Protein AF-0000000070161422 (afdb_homodimer)

Solvent-accessible surface area (backbone atoms only — not comparable to full-atom values): 16819 Å² total; per-residue (Å²): 136,84,82,78,76,76,78,77,77,76,76,70,73,65,69,76,63,73,68,80,59,65,61,94,65,53,71,68,44,71,45,67,52,74,49,61,50,44,70,66,53,46,49,50,49,18,68,73,40,55,32,65,23,38,42,47,74,28,54,74,57,9,48,76,41,96,69,49,42,31,32,52,57,66,53,60,58,49,27,36,51,49,10,37,29,14,55,63,51,81,7,63,58,38,42,78,38,33,38,40,39,38,37,83,35,84,46,48,58,63,47,45,31,36,30,39,40,34,31,69,40,73,56,89,55,34,36,36,28,40,36,37,30,24,30,63,90,78,61,47,55,29,31,37,39,42,34,35,31,37,49,45,73,48,76,77,123,137,84,81,79,76,77,76,76,75,76,75,70,72,65,69,76,63,72,73,77,50,66,60,95,65,52,70,69,42,70,46,64,50,73,49,61,49,43,70,66,53,47,49,50,50,18,68,72,42,55,32,66,24,39,43,47,74,28,54,74,57,10,48,76,42,97,68,49,42,32,30,54,57,66,54,60,57,49,28,36,50,49,11,36,30,16,57,63,51,81,6,63,55,37,40,78,39,33,38,40,39,38,38,84,36,84,45,47,58,62,47,46,32,37,28,37,39,33,32,70,40,74,57,90,54,34,36,36,29,42,36,38,28,24,30,64,89,79,60,46,54,30,31,37,39,42,35,34,30,38,50,46,69,42,76,77,125

pLDDT: mean 87.31, std 23.09, range [28.73, 98.94]

InterPro domains:
  IPR002539 MaoC-like dehydratase domain [PF01575] (31-126)
  IPR029069 HotDog domain superfamily [SSF54637] (25-152)
  IPR050965 UPF0336/Enoyl-CoA hydratase-related [PTHR43437] (17-153)

Structure (mmCIF, N/CA/C/O backbone):
data_AF-0000000070161422-model_v1
#
loop_
_entity.id
_entity.type
_entity.pdbx_description
1 polymer 'Hydroxyacyl-thioester dehydratase type 2'
#
loop_
_atom_site.group_PDB
_atom_site.id
_atom_site.type_symbol
_atom_site.label_atom_id
_atom_site.label_alt_id
_atom_site.label_comp_id
_atom_site.label_asym_id
_atom_site.label_entity_id
_atom_site.label_seq_id
_atom_site.pdbx_PDB_ins_code
_atom_site.Cartn_x
_atom_site.Cartn_y
_atom_site.Cartn_z
_atom_site.occupancy
_atom_site.B_iso_or_equiv
_atom_site.auth_seq_id
_atom_site.auth_comp_id
_atom_site.auth_asym_id
_atom_site.auth_atom_id
_atom_site.pdbx_PDB_model_num
ATOM 1 N N . PHE A 1 1 ? -11.273 -81 -4.812 1 29.38 1 PHE A N 1
ATOM 2 C CA . PHE A 1 1 ? -11.984 -79.75 -4.82 1 29.38 1 PHE A CA 1
ATOM 3 C C . PHE A 1 1 ? -11.086 -78.625 -4.297 1 29.38 1 PHE A C 1
ATOM 5 O O . PHE A 1 1 ? -10.805 -78.562 -3.098 1 29.38 1 PHE A O 1
ATOM 12 N N . VAL A 1 2 ? -9.969 -78.25 -5.078 1 31.62 2 VAL A N 1
ATOM 13 C CA . VAL A 1 2 ? -8.797 -77.375 -4.867 1 31.62 2 VAL A CA 1
ATOM 14 C C . VAL A 1 2 ? -9.234 -75.938 -4.707 1 31.62 2 VAL A C 1
ATOM 16 O O . VAL A 1 2 ? -9.961 -75.375 -5.547 1 31.62 2 VAL A O 1
ATOM 19 N N . ALA A 1 3 ? -9.43 -75.438 -3.414 1 31.8 3 ALA A N 1
ATOM 20 C CA . ALA A 1 3 ? -9.797 -74.125 -2.895 1 31.8 3 ALA A CA 1
ATOM 21 C C . ALA A 1 3 ? -8.898 -73 -3.477 1 31.8 3 ALA A C 1
ATOM 23 O O . ALA A 1 3 ? -7.695 -73 -3.211 1 31.8 3 ALA A O 1
ATOM 24 N N . HIS A 1 4 ? -9.094 -72.688 -4.809 1 30.44 4 HIS A N 1
ATOM 25 C CA . HIS A 1 4 ? -8.391 -71.562 -5.469 1 30.44 4 HIS A CA 1
ATOM 26 C C . HIS A 1 4 ? -8.547 -70.25 -4.695 1 30.44 4 HIS A C 1
ATOM 28 O O . HIS A 1 4 ? -9.664 -69.75 -4.523 1 30.44 4 HIS A O 1
ATOM 34 N N . LEU A 1 5 ? -7.762 -70 -3.621 1 31.98 5 LEU A N 1
ATOM 35 C CA . LEU A 1 5 ? -7.672 -68.812 -2.803 1 31.98 5 LEU A CA 1
ATOM 36 C C . LEU A 1 5 ? -7.492 -67.562 -3.672 1 31.98 5 LEU A C 1
ATOM 38 O O . LEU A 1 5 ? -6.516 -67.438 -4.418 1 31.98 5 LEU A O 1
ATOM 42 N N . THR A 1 6 ? -8.602 -66.938 -4.207 1 32.59 6 THR A N 1
ATOM 43 C CA . THR A 1 6 ? -8.633 -65.688 -4.953 1 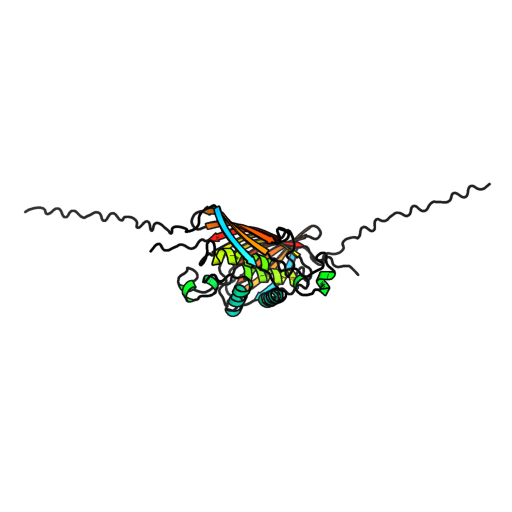32.59 6 THR A CA 1
ATOM 44 C C . THR A 1 6 ? -8 -64.562 -4.145 1 32.59 6 THR A C 1
ATOM 46 O O . THR A 1 6 ? -8.438 -64.312 -3.029 1 32.59 6 THR A O 1
ATOM 49 N N . LYS A 1 7 ? -6.645 -64.375 -4.141 1 32.06 7 LYS A N 1
ATOM 50 C CA . LYS A 1 7 ? -5.926 -63.25 -3.533 1 32.06 7 LYS A CA 1
ATOM 51 C C . LYS A 1 7 ? -6.531 -61.906 -3.953 1 32.06 7 LYS A C 1
ATOM 53 O O . LYS A 1 7 ? -6.625 -61.625 -5.145 1 32.06 7 LYS A O 1
ATOM 58 N N . GLN A 1 8 ? -7.664 -61.469 -3.254 1 29.91 8 GLN A N 1
ATOM 59 C CA . GLN A 1 8 ? -8.148 -60.094 -3.443 1 29.91 8 GLN A CA 1
ATOM 60 C C . GLN A 1 8 ? -7.008 -59.094 -3.357 1 29.91 8 GLN A C 1
ATOM 62 O O . GLN A 1 8 ? -6.27 -59.062 -2.371 1 29.91 8 GLN A O 1
ATOM 67 N N . ARG A 1 9 ? -6.332 -58.656 -4.504 1 32.03 9 ARG A N 1
ATOM 68 C CA . ARG A 1 9 ? -5.355 -57.594 -4.605 1 32.03 9 ARG A CA 1
ATOM 69 C C . ARG A 1 9 ? -5.859 -56.312 -3.93 1 32.03 9 ARG A C 1
ATOM 71 O O . ARG A 1 9 ? -6.945 -55.844 -4.246 1 32.03 9 ARG A O 1
ATOM 78 N N . ALA A 1 10 ? -5.605 -56.062 -2.629 1 34.09 10 ALA A N 1
ATOM 79 C CA . ALA A 1 10 ? -5.777 -54.812 -1.921 1 34.09 10 ALA A CA 1
ATOM 80 C C . ALA A 1 10 ? -5.312 -53.625 -2.775 1 34.09 10 ALA A C 1
ATOM 82 O O . ALA A 1 10 ? -4.129 -53.531 -3.113 1 34.09 10 ALA A O 1
ATOM 83 N N . ILE A 1 11 ? -6.18 -53.125 -3.689 1 33.88 11 ILE A N 1
ATOM 84 C CA . ILE A 1 11 ? -5.895 -51.844 -4.332 1 33.88 11 ILE A CA 1
ATOM 85 C C . ILE A 1 11 ? -5.5 -50.812 -3.279 1 33.88 11 ILE A C 1
ATOM 87 O O . ILE A 1 11 ? -6.285 -50.5 -2.385 1 33.88 11 ILE A O 1
ATOM 91 N N . CYS A 1 12 ? -4.277 -50.906 -2.754 1 32.06 12 CYS A N 1
ATOM 92 C CA . CYS A 1 12 ? -3.762 -49.781 -1.954 1 32.06 12 CYS A CA 1
ATOM 93 C C . CYS A 1 12 ? -4.145 -48.438 -2.566 1 32.06 12 CYS A C 1
ATOM 95 O O . CYS A 1 12 ? -3.793 -48.156 -3.713 1 32.06 12 CYS A O 1
ATOM 97 N N . PHE A 1 13 ? -5.289 -47.969 -2.252 1 31.44 13 PHE A N 1
ATOM 98 C CA . PHE A 1 13 ? -5.594 -46.562 -2.496 1 31.44 13 PHE A CA 1
ATOM 99 C C . PHE A 1 13 ? -4.402 -45.688 -2.148 1 31.44 13 PHE A C 1
ATOM 101 O O . PHE A 1 13 ? -4.066 -45.5 -0.975 1 31.44 13 PHE A O 1
ATOM 108 N N . PHE A 1 14 ? -3.234 -45.844 -2.836 1 33.41 14 PHE A N 1
ATOM 109 C CA . PHE A 1 14 ? -2.322 -44.719 -2.674 1 33.41 14 PHE A CA 1
ATOM 110 C C . PHE A 1 14 ? -3.082 -43.406 -2.689 1 33.41 14 PHE A C 1
ATOM 112 O O . PHE A 1 14 ? -3.787 -43.094 -3.654 1 33.41 14 PHE A O 1
ATOM 119 N N . PRO A 1 15 ? -3.596 -43.062 -1.577 1 37.34 15 PRO A N 1
ATOM 120 C CA . PRO A 1 15 ? -4.113 -41.688 -1.675 1 37.34 15 PRO A CA 1
ATOM 121 C C . PRO A 1 15 ? -3.277 -40.812 -2.602 1 37.34 15 PRO A C 1
ATOM 123 O O . PRO A 1 15 ? -2.047 -40.875 -2.588 1 37.34 15 PRO A O 1
ATOM 126 N N . LEU A 1 16 ? -3.66 -40.656 -3.826 1 35.88 16 LEU A N 1
ATOM 127 C CA . LEU A 1 16 ? -3.15 -39.562 -4.629 1 35.88 16 LEU A CA 1
ATOM 128 C C . LEU A 1 16 ? -2.818 -38.344 -3.754 1 35.88 16 LEU A C 1
ATOM 130 O O . LEU A 1 16 ? -3.719 -37.625 -3.305 1 35.88 16 LEU A O 1
ATOM 134 N N . LYS A 1 17 ? -2.129 -38.656 -2.623 1 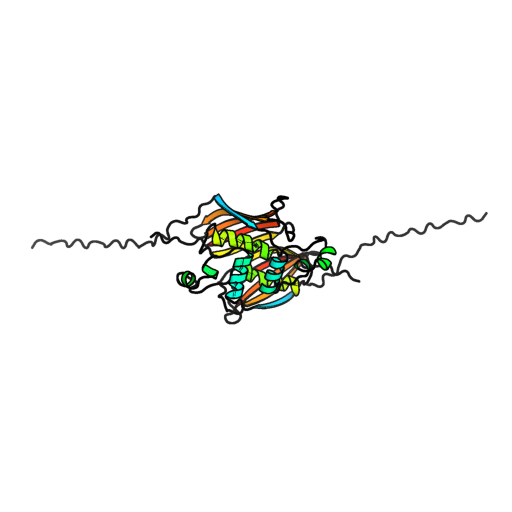39.25 17 LYS A N 1
ATOM 135 C CA . LYS A 1 17 ? -1.613 -37.406 -2.053 1 39.25 17 LYS A CA 1
ATOM 136 C C . LYS A 1 17 ? -1.206 -36.438 -3.146 1 39.25 17 LYS A C 1
ATOM 138 O O . LYS A 1 17 ? -0.302 -36.719 -3.936 1 39.25 17 LYS A O 1
ATOM 143 N N . GLN A 1 18 ? -2.098 -35.844 -3.91 1 36.09 18 GLN A N 1
ATOM 144 C CA . GLN A 1 18 ? -1.727 -34.656 -4.684 1 36.09 18 GLN A CA 1
ATOM 145 C C . GLN A 1 18 ? -0.568 -33.938 -4.027 1 36.09 18 GLN A C 1
ATOM 147 O O . GLN A 1 18 ? -0.714 -33.375 -2.932 1 36.09 18 GLN A O 1
ATOM 152 N N . HIS A 1 19 ? 0.573 -34.562 -3.926 1 38.09 19 HIS A N 1
ATOM 153 C CA . HIS A 1 19 ? 1.77 -33.875 -3.459 1 38.09 19 HIS A CA 1
ATOM 154 C C . HIS A 1 19 ? 1.807 -32.438 -3.961 1 38.09 19 HIS A C 1
ATOM 156 O O . HIS A 1 19 ? 1.783 -32.219 -5.172 1 38.09 19 HIS A O 1
ATOM 162 N N . PHE A 1 20 ? 1.029 -31.594 -3.506 1 42.97 20 PHE A N 1
ATOM 163 C CA . PHE A 1 20 ? 1.19 -30.156 -3.719 1 42.97 20 PHE A CA 1
ATOM 164 C C . PHE A 1 20 ? 2.666 -29.797 -3.814 1 42.97 20 PHE A C 1
ATOM 166 O O . PHE A 1 20 ? 3.424 -29.984 -2.863 1 42.97 20 PHE A O 1
ATOM 173 N N . GLN A 1 21 ? 3.455 -30.109 -4.934 1 47.16 21 GLN A N 1
ATOM 174 C CA . GLN A 1 21 ? 4.848 -30.094 -5.363 1 47.16 21 GLN A CA 1
ATOM 175 C C . GLN A 1 21 ? 5.539 -28.797 -4.953 1 47.16 21 GLN A C 1
ATOM 177 O O . GLN A 1 21 ? 4.883 -27.844 -4.516 1 47.16 21 GLN A O 1
ATOM 182 N N . ASN A 1 22 ? 6.777 -28.531 -5.652 1 50.34 22 ASN A N 1
ATOM 183 C CA . ASN A 1 22 ? 8.039 -27.828 -5.473 1 50.34 22 ASN A CA 1
ATOM 184 C C . ASN A 1 22 ? 7.844 -26.312 -5.566 1 50.34 22 ASN A C 1
ATOM 186 O O . ASN A 1 22 ? 7.352 -25.812 -6.578 1 50.34 22 ASN A O 1
ATOM 190 N N . LEU A 1 23 ? 7.727 -25.703 -4.402 1 62.91 23 LEU A N 1
ATOM 191 C CA . LEU A 1 23 ? 7.898 -24.25 -4.402 1 62.91 23 LEU A CA 1
ATOM 192 C C . LEU A 1 23 ? 9.219 -23.859 -5.047 1 62.91 23 LEU A C 1
ATOM 194 O O . LEU A 1 23 ? 10.273 -24.406 -4.707 1 62.91 23 LEU A O 1
ATOM 198 N N . HIS A 1 24 ? 9.195 -23.172 -6.176 1 80.19 24 HIS A N 1
ATOM 199 C CA . HIS A 1 24 ? 10.398 -22.703 -6.867 1 80.19 24 HIS A CA 1
ATOM 200 C C . HIS A 1 24 ? 11.125 -21.656 -6.043 1 80.19 24 HIS A C 1
ATOM 202 O O . HIS A 1 24 ? 12.172 -21.141 -6.465 1 80.19 24 HIS A O 1
ATOM 208 N N . VAL A 1 25 ? 10.594 -21.484 -4.762 1 91.5 25 VAL A N 1
ATOM 209 C CA . VAL A 1 25 ? 11.195 -20.453 -3.91 1 91.5 25 VAL A CA 1
ATOM 210 C C . VAL A 1 25 ? 11.812 -21.109 -2.676 1 91.5 25 VAL A C 1
ATOM 212 O O . VAL A 1 25 ? 11.234 -22.031 -2.096 1 91.5 25 VAL A O 1
ATOM 215 N N . GLN A 1 26 ? 12.969 -20.672 -2.289 1 94.62 26 GLN A N 1
ATOM 216 C CA . GLN A 1 26 ? 13.633 -21.172 -1.086 1 94.62 26 GLN A CA 1
ATOM 217 C C . GLN A 1 26 ? 14.031 -20.016 -0.17 1 94.62 26 GLN A C 1
ATOM 219 O O . GLN A 1 26 ? 14.211 -18.891 -0.629 1 94.62 26 GLN A O 1
ATOM 224 N N . VAL A 1 27 ? 14.188 -20.328 1.115 1 97.31 27 VAL A N 1
ATOM 225 C CA . VAL A 1 27 ? 14.656 -19.344 2.088 1 97.31 27 VAL A CA 1
ATOM 226 C C . VAL A 1 27 ? 16 -18.781 1.65 1 97.31 27 VAL A C 1
ATOM 228 O O . VAL A 1 27 ? 16.891 -19.531 1.246 1 97.31 27 VAL A O 1
ATOM 231 N N . GLY A 1 28 ? 16.156 -17.469 1.65 1 98.12 28 GLY A N 1
ATOM 232 C CA . GLY A 1 28 ? 17.375 -16.812 1.222 1 98.12 28 GLY A CA 1
ATOM 233 C C . GLY A 1 28 ? 17.297 -16.25 -0.187 1 98.12 28 GLY A C 1
ATOM 234 O O . GLY A 1 28 ? 18.125 -15.438 -0.586 1 98.12 28 GLY A O 1
ATOM 235 N N . ASP A 1 29 ? 16.281 -16.719 -0.965 1 98 29 ASP A N 1
ATOM 236 C CA . ASP A 1 29 ? 16.078 -16.156 -2.293 1 98 29 ASP A CA 1
ATOM 237 C C . ASP A 1 29 ? 15.875 -14.641 -2.215 1 98 29 ASP A C 1
ATOM 239 O O . ASP A 1 29 ? 15.219 -14.141 -1.296 1 98 29 ASP A O 1
ATOM 243 N N . ARG A 1 30 ? 16.469 -13.93 -3.229 1 98.5 30 ARG A N 1
ATOM 244 C CA . ARG A 1 30 ? 16.375 -12.477 -3.271 1 98.5 30 ARG A CA 1
ATOM 245 C C . ARG A 1 30 ? 15.992 -11.992 -4.664 1 98.5 30 ARG A C 1
ATOM 247 O O . ARG A 1 30 ? 16.266 -12.664 -5.66 1 98.5 30 ARG A O 1
ATOM 254 N N . ALA A 1 31 ? 15.336 -10.867 -4.734 1 98.75 31 ALA A N 1
ATOM 255 C CA . ALA A 1 31 ? 15.047 -10.141 -5.969 1 98.75 31 ALA A CA 1
ATOM 256 C C . ALA A 1 31 ? 14.938 -8.641 -5.711 1 98.75 31 ALA A C 1
ATOM 258 O O . ALA A 1 31 ? 14.766 -8.211 -4.566 1 98.75 31 ALA A O 1
ATOM 259 N N . GLU A 1 32 ? 15.156 -7.875 -6.738 1 98.75 32 GLU A N 1
ATOM 260 C CA . GLU A 1 32 ? 15.102 -6.422 -6.586 1 98.75 32 GLU A CA 1
ATOM 261 C C . GLU A 1 32 ? 14.711 -5.746 -7.898 1 98.75 32 GLU A C 1
ATOM 263 O O . GLU A 1 32 ? 14.766 -6.363 -8.961 1 98.75 32 GLU A O 1
ATOM 268 N N . LEU A 1 33 ? 14.25 -4.52 -7.859 1 98.75 33 LEU A N 1
ATOM 269 C CA . LEU A 1 33 ? 14.055 -3.637 -9 1 98.75 33 LEU A CA 1
ATOM 270 C C . LEU A 1 33 ? 14.258 -2.18 -8.609 1 98.75 33 LEU A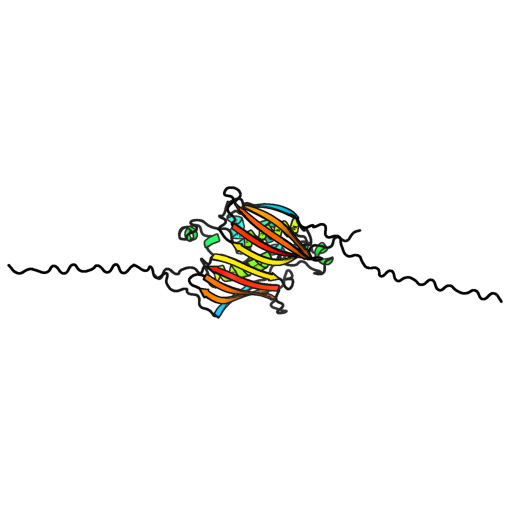 C 1
ATOM 272 O O . LEU A 1 33 ? 14.25 -1.846 -7.422 1 98.75 33 LEU A O 1
ATOM 276 N N . THR A 1 34 ? 14.562 -1.34 -9.562 1 98.81 34 THR A N 1
ATOM 277 C CA . THR A 1 34 ? 14.734 0.088 -9.328 1 98.81 34 THR A CA 1
ATOM 278 C C . THR A 1 34 ? 13.688 0.896 -10.078 1 98.81 34 THR A C 1
ATOM 280 O O . THR A 1 34 ? 13.172 0.452 -11.109 1 98.81 34 THR A O 1
ATOM 283 N N . LYS A 1 35 ? 13.383 2.027 -9.516 1 98.81 35 LYS A N 1
ATOM 284 C CA . LYS A 1 35 ? 12.406 2.924 -10.125 1 98.81 35 LYS A CA 1
ATOM 285 C C . LYS A 1 35 ? 12.664 4.375 -9.719 1 98.81 35 LYS A C 1
ATOM 287 O O . LYS A 1 35 ? 13.164 4.641 -8.625 1 98.81 35 LYS A O 1
ATOM 292 N N . THR A 1 36 ? 12.484 5.25 -10.633 1 98.94 36 THR A N 1
ATOM 293 C CA . THR A 1 36 ? 12.391 6.676 -10.359 1 98.94 36 THR A CA 1
ATOM 294 C C . THR A 1 36 ? 10.984 7.191 -10.648 1 98.94 36 THR A C 1
ATOM 296 O O . THR A 1 36 ? 10.547 7.207 -11.805 1 98.94 36 THR A O 1
ATOM 299 N N . PHE A 1 37 ? 10.258 7.59 -9.594 1 98.94 37 PHE A N 1
ATOM 300 C CA . PHE A 1 37 ? 8.93 8.141 -9.805 1 98.94 37 PHE A CA 1
ATOM 301 C C . PHE A 1 37 ? 9.008 9.609 -10.188 1 98.94 37 PHE A C 1
ATOM 303 O O . PHE A 1 37 ? 9.641 10.414 -9.492 1 98.94 37 PHE A O 1
ATOM 310 N N . THR A 1 38 ? 8.32 9.961 -11.258 1 98.81 38 THR A N 1
ATOM 311 C CA . THR A 1 38 ? 8.195 11.352 -11.68 1 98.81 38 THR A CA 1
ATOM 312 C C . THR A 1 38 ? 6.957 11.992 -11.062 1 98.81 38 THR A C 1
ATOM 314 O O . THR A 1 38 ? 6.117 11.305 -10.484 1 98.81 38 THR A O 1
ATOM 317 N N . GLN A 1 39 ? 6.875 13.344 -11.227 1 98.75 39 GLN A N 1
ATOM 318 C CA . GLN A 1 39 ? 5.672 14.031 -10.766 1 98.75 39 GLN A CA 1
ATOM 319 C C . GLN A 1 39 ? 4.434 13.523 -11.5 1 98.75 39 GLN A C 1
ATOM 321 O O . GLN A 1 39 ? 3.346 13.461 -10.922 1 98.75 39 GLN A O 1
ATOM 326 N N . ARG A 1 40 ? 4.609 13.156 -12.758 1 98.62 40 ARG A N 1
ATOM 327 C CA . ARG A 1 40 ? 3.496 12.602 -13.523 1 98.62 40 ARG A CA 1
ATOM 328 C C . ARG A 1 40 ? 3.029 11.281 -12.93 1 98.62 40 ARG A C 1
ATOM 330 O O . ARG A 1 40 ? 1.829 11 -12.883 1 98.62 40 ARG A O 1
ATOM 337 N N . ASP A 1 41 ? 3.971 10.445 -12.523 1 98.88 41 ASP A N 1
ATOM 338 C CA . ASP A 1 41 ? 3.611 9.188 -11.867 1 98.88 41 ASP A CA 1
ATOM 339 C C . ASP A 1 41 ? 2.789 9.445 -10.609 1 98.88 41 ASP A C 1
ATOM 341 O O . ASP A 1 41 ? 1.782 8.773 -10.367 1 98.88 41 ASP A O 1
ATOM 345 N N . VAL A 1 42 ? 3.24 10.43 -9.82 1 98.88 42 VAL A N 1
ATOM 346 C CA . VAL A 1 42 ? 2.582 10.781 -8.562 1 98.88 42 VAL A CA 1
ATOM 347 C C . VAL A 1 42 ? 1.174 11.297 -8.844 1 98.88 42 VAL A C 1
ATOM 349 O O . VAL A 1 42 ? 0.22 10.93 -8.156 1 98.88 42 VAL A O 1
ATOM 352 N N . PHE A 1 43 ? 1.021 12.086 -9.898 1 98.81 43 PHE A N 1
ATOM 353 C CA . PHE A 1 43 ? -0.29 12.57 -10.312 1 98.81 43 PHE A CA 1
ATOM 354 C C . PHE A 1 43 ? -1.188 11.414 -10.734 1 98.81 43 PHE A C 1
ATOM 356 O O . PHE A 1 43 ? -2.361 11.359 -10.359 1 98.81 43 PHE A O 1
ATOM 363 N N . THR A 1 44 ? -0.667 10.516 -11.5 1 98.88 44 THR A N 1
ATOM 364 C CA . THR A 1 44 ? -1.431 9.367 -11.961 1 98.88 44 THR A CA 1
ATOM 365 C C . THR A 1 44 ? -1.935 8.539 -10.789 1 98.88 44 THR A C 1
ATOM 367 O O . THR A 1 44 ? -3.092 8.109 -10.773 1 98.88 44 THR A O 1
ATOM 370 N N . PHE A 1 45 ? -1.059 8.367 -9.812 1 98.94 45 PHE A N 1
ATOM 371 C CA . PHE A 1 45 ? -1.471 7.621 -8.625 1 98.94 45 PHE A CA 1
ATOM 372 C C . PHE A 1 45 ? -2.602 8.344 -7.902 1 98.94 45 PHE A C 1
ATOM 374 O O . PHE A 1 45 ? -3.555 7.707 -7.445 1 98.94 45 PHE A O 1
ATOM 381 N N . SER A 1 46 ? -2.461 9.656 -7.824 1 98.88 46 SER A N 1
ATOM 382 C CA . SER A 1 46 ? -3.488 10.453 -7.164 1 98.88 46 SER A CA 1
ATOM 383 C C . SER A 1 46 ? -4.832 10.328 -7.879 1 98.88 46 SER A C 1
ATOM 385 O O . SER A 1 46 ? -5.879 10.25 -7.234 1 98.88 46 SER A O 1
ATOM 387 N N . GLU A 1 47 ? -4.812 10.297 -9.156 1 98.56 47 GLU A N 1
ATOM 388 C CA . GLU A 1 47 ? -6.039 10.148 -9.93 1 98.56 47 GLU A CA 1
ATOM 389 C C . GLU A 1 47 ? -6.641 8.75 -9.75 1 98.56 47 GLU A C 1
ATOM 391 O O . GLU A 1 47 ? -7.859 8.602 -9.648 1 98.56 47 GLU A O 1
ATOM 396 N N . LEU A 1 48 ? -5.797 7.797 -9.734 1 98.69 48 LEU A N 1
ATOM 397 C CA . LEU A 1 48 ? -6.211 6.402 -9.625 1 98.69 48 LEU A CA 1
ATOM 398 C C . LEU A 1 48 ? -6.891 6.145 -8.281 1 98.69 48 LEU A C 1
ATOM 400 O O . LEU A 1 48 ? -7.875 5.402 -8.211 1 98.69 48 LEU A O 1
ATOM 404 N N . THR A 1 49 ? -6.453 6.75 -7.191 1 98.62 49 THR A N 1
ATOM 405 C CA . THR A 1 49 ? -6.883 6.387 -5.848 1 98.62 49 THR A CA 1
ATOM 406 C C . THR A 1 49 ? -7.789 7.465 -5.258 1 98.62 49 THR A C 1
ATOM 408 O O . THR A 1 49 ? -8.586 7.188 -4.363 1 98.62 49 THR A O 1
ATOM 411 N N . GLY A 1 50 ? -7.523 8.703 -5.684 1 98.56 50 GLY A N 1
ATOM 412 C CA . GLY A 1 50 ? -8.18 9.852 -5.074 1 98.56 50 GLY A CA 1
ATOM 413 C C . GLY A 1 50 ? -7.324 10.539 -4.023 1 98.56 50 GLY A C 1
ATOM 414 O O . GLY A 1 50 ? -7.754 11.523 -3.416 1 98.56 50 GLY A O 1
ATOM 415 N N . ASP A 1 51 ? -6.156 10.031 -3.766 1 98.69 51 ASP A N 1
ATOM 416 C CA . ASP A 1 51 ? -5.262 10.664 -2.803 1 98.69 51 ASP A CA 1
ATOM 417 C C . ASP A 1 51 ? -4.59 11.898 -3.404 1 98.69 51 ASP A C 1
ATOM 419 O O . ASP A 1 51 ? -3.48 11.812 -3.932 1 98.69 51 ASP A O 1
ATOM 423 N N . ASP A 1 52 ? -5.227 13.008 -3.193 1 98.69 52 ASP A N 1
ATOM 424 C CA . ASP A 1 52 ? -4.68 14.242 -3.738 1 98.69 52 ASP A CA 1
ATOM 425 C C . ASP A 1 52 ? -4.098 15.117 -2.631 1 98.69 52 ASP A C 1
ATOM 427 O O . ASP A 1 52 ? -4.125 16.344 -2.727 1 98.69 52 ASP A O 1
ATOM 431 N N . ASN A 1 53 ? -3.623 14.523 -1.555 1 98.44 53 ASN A N 1
ATOM 432 C CA . ASN A 1 53 ? -2.875 15.227 -0.521 1 98.44 53 ASN A CA 1
ATOM 433 C C . ASN A 1 53 ? -1.827 16.156 -1.126 1 98.44 53 ASN A C 1
ATOM 435 O O . ASN A 1 53 ? -0.946 15.711 -1.862 1 98.44 53 ASN A O 1
ATOM 439 N N . PRO A 1 54 ? -1.882 17.422 -0.859 1 98.38 54 PRO A N 1
ATOM 440 C CA . PRO A 1 54 ? -0.984 18.375 -1.524 1 98.38 54 PRO A CA 1
ATOM 441 C C . PRO A 1 54 ? 0.488 18.109 -1.218 1 98.38 54 PRO A C 1
ATOM 443 O O . PRO A 1 54 ? 1.369 18.578 -1.936 1 98.38 54 PRO A O 1
ATOM 446 N N . LEU A 1 55 ? 0.827 17.359 -0.198 1 97.94 55 LEU A N 1
ATOM 447 C CA . LEU A 1 55 ? 2.197 16.938 0.078 1 97.94 55 LEU A CA 1
ATOM 448 C C . LEU A 1 55 ? 2.824 16.281 -1.15 1 97.94 55 LEU A C 1
ATOM 450 O O . LEU A 1 55 ? 4.043 16.328 -1.326 1 97.94 55 LEU A O 1
ATOM 454 N N . HIS A 1 56 ? 1.971 15.68 -1.94 1 98.81 56 HIS A N 1
ATOM 455 C CA . HIS A 1 56 ? 2.461 14.883 -3.059 1 98.81 56 HIS A CA 1
ATOM 456 C C . HIS A 1 56 ? 2.359 15.648 -4.371 1 98.81 56 HIS A C 1
ATOM 458 O O . HIS A 1 56 ? 2.98 15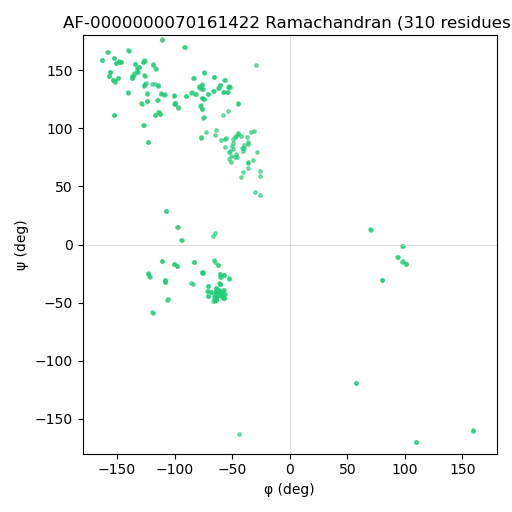.273 -5.367 1 98.81 56 HIS A O 1
ATOM 464 N N . LEU A 1 57 ? 1.59 16.688 -4.43 1 98.69 57 LEU A N 1
ATOM 465 C CA . LEU A 1 57 ? 1.182 17.234 -5.723 1 98.69 57 LEU A CA 1
ATOM 466 C C . LEU A 1 57 ? 1.607 18.688 -5.855 1 98.69 57 LEU A C 1
ATOM 468 O O . LEU A 1 57 ? 1.778 19.188 -6.969 1 98.69 57 LEU A O 1
ATOM 472 N N . SER A 1 58 ? 1.721 19.359 -4.734 1 98.38 58 SER A N 1
ATOM 473 C CA . SER A 1 58 ? 1.935 20.797 -4.762 1 98.38 58 SER A CA 1
ATOM 474 C C . SER A 1 58 ? 3.307 21.172 -4.203 1 98.38 58 SER A C 1
ATOM 476 O O . SER A 1 58 ? 3.539 21.062 -2.996 1 98.38 58 SER A O 1
ATOM 478 N N . GLU A 1 59 ? 4.129 21.688 -5.055 1 97.5 59 GLU A N 1
ATOM 479 C CA . GLU A 1 59 ? 5.434 22.172 -4.602 1 97.5 59 GLU A CA 1
ATOM 480 C C . GLU A 1 59 ? 5.293 23.297 -3.594 1 97.5 59 GLU A C 1
ATOM 482 O O . GLU A 1 59 ? 6.047 23.375 -2.621 1 97.5 59 GLU A O 1
ATOM 487 N N . GLU A 1 60 ? 4.344 24.141 -3.869 1 97.19 60 GLU A N 1
ATOM 488 C CA . GLU A 1 60 ? 4.113 25.281 -2.977 1 97.19 60 GLU A CA 1
ATOM 489 C C . GLU A 1 60 ? 3.719 24.812 -1.578 1 97.19 60 GLU A C 1
ATOM 491 O O . GLU A 1 60 ? 4.23 25.312 -0.579 1 97.19 60 GLU A O 1
ATOM 496 N N . PHE A 1 61 ? 2.893 23.875 -1.45 1 96.5 61 PHE A N 1
ATOM 497 C CA . PHE A 1 61 ? 2.486 23.328 -0.162 1 96.5 61 PHE A CA 1
ATOM 498 C C . PHE A 1 61 ? 3.652 22.625 0.521 1 96.5 61 PHE A C 1
ATOM 500 O O . PHE A 1 61 ? 3.914 22.844 1.704 1 96.5 61 PHE A O 1
ATOM 507 N N . ALA A 1 62 ? 4.316 21.781 -0.24 1 96.69 62 ALA A N 1
ATOM 508 C CA . ALA A 1 62 ? 5.406 20.984 0.313 1 96.69 62 ALA A CA 1
ATOM 509 C C . ALA A 1 62 ? 6.52 21.875 0.863 1 96.69 62 ALA A C 1
ATOM 511 O O . ALA A 1 62 ? 7.133 21.547 1.884 1 96.69 62 ALA A O 1
ATOM 512 N N . LYS A 1 63 ? 6.734 23.016 0.223 1 96.94 63 LYS A N 1
ATOM 513 C CA . LYS A 1 63 ? 7.773 23.953 0.638 1 96.94 63 LYS A CA 1
ATOM 514 C C . LYS A 1 63 ? 7.523 24.453 2.057 1 96.94 63 LYS A C 1
ATOM 516 O O . LYS A 1 63 ? 8.461 24.859 2.754 1 96.94 63 LYS A O 1
ATOM 521 N N . GLN A 1 64 ? 6.32 24.438 2.465 1 94.62 64 GLN A N 1
ATOM 522 C CA . GLN A 1 64 ? 5.938 24.969 3.77 1 94.62 64 GLN A CA 1
ATOM 523 C C . GLN A 1 64 ? 5.926 23.859 4.828 1 94.62 64 GLN A C 1
ATOM 525 O O . GLN A 1 64 ? 5.508 24.094 5.965 1 94.62 64 GLN A O 1
ATOM 530 N N . THR A 1 65 ? 6.309 22.719 4.461 1 94 65 THR A N 1
ATOM 531 C CA . THR A 1 65 ? 6.395 21.594 5.391 1 94 65 THR A CA 1
ATOM 532 C C . THR A 1 65 ? 7.848 21.219 5.645 1 94 65 THR A C 1
ATOM 534 O O . THR A 1 65 ? 8.758 21.766 5.031 1 94 65 THR A O 1
ATOM 537 N N . LYS A 1 66 ? 8.055 20.266 6.535 1 94.19 66 LYS A N 1
ATOM 538 C CA . LYS A 1 66 ? 9.391 19.797 6.883 1 94.19 66 LYS A CA 1
ATOM 539 C C . LYS A 1 66 ? 10.062 19.125 5.691 1 94.19 66 LYS A C 1
ATOM 541 O O . LYS A 1 66 ? 11.273 18.922 5.684 1 94.19 66 LYS A O 1
ATOM 546 N N . PHE A 1 67 ? 9.312 18.797 4.688 1 96.88 67 PHE A N 1
ATOM 547 C CA . PHE A 1 67 ? 9.852 18.047 3.557 1 96.88 67 PHE A CA 1
ATOM 548 C C . PHE A 1 67 ? 10.508 18.984 2.553 1 96.88 67 PHE A C 1
ATOM 550 O O . PHE A 1 67 ? 11.445 18.594 1.848 1 96.88 67 PHE A O 1
ATOM 557 N N . GLY A 1 68 ? 9.961 20.188 2.408 1 97.56 68 GLY A N 1
ATOM 558 C CA . GLY A 1 68 ? 10.547 21.172 1.528 1 97.56 68 GLY A CA 1
ATOM 559 C C . GLY A 1 68 ? 10.203 20.953 0.066 1 97.56 68 GLY A C 1
ATOM 560 O O . GLY A 1 68 ? 10.188 21.906 -0.722 1 97.56 68 GLY A O 1
ATOM 561 N N . LYS A 1 69 ? 10 19.703 -0.334 1 98.19 69 LYS A N 1
ATOM 562 C CA . LYS A 1 69 ? 9.641 19.297 -1.689 1 98.19 69 LYS A CA 1
ATOM 563 C C . LYS A 1 69 ? 8.602 18.172 -1.669 1 98.19 69 LYS A C 1
ATOM 565 O O . LYS A 1 69 ? 8.359 17.578 -0.624 1 98.19 69 LYS A O 1
ATOM 570 N N . THR A 1 70 ? 8 17.922 -2.85 1 98.75 70 THR A N 1
ATOM 571 C CA . THR A 1 70 ? 6.988 16.875 -2.924 1 98.75 70 THR A CA 1
ATOM 572 C C . THR A 1 70 ? 7.613 15.508 -2.666 1 98.75 70 THR A C 1
ATOM 574 O O . THR A 1 70 ? 8.734 15.234 -3.104 1 98.75 70 THR A O 1
ATOM 577 N N . ILE A 1 71 ? 6.844 14.719 -2.023 1 98.81 71 ILE A N 1
ATOM 578 C CA . ILE A 1 71 ? 7.277 13.359 -1.708 1 98.81 71 ILE A CA 1
ATOM 579 C C . ILE A 1 71 ? 6.34 12.352 -2.365 1 98.81 71 ILE A C 1
ATOM 581 O O . ILE A 1 71 ? 5.199 12.68 -2.695 1 98.81 71 ILE A O 1
ATOM 585 N N . VAL A 1 72 ? 6.805 11.164 -2.631 1 98.94 72 VAL A N 1
ATOM 586 C CA . VAL A 1 72 ? 6.039 10.07 -3.219 1 98.94 72 VAL A CA 1
ATOM 587 C C . VAL A 1 72 ? 5.117 9.461 -2.164 1 98.94 72 VAL A C 1
ATOM 589 O O . VAL A 1 72 ? 5.508 9.305 -1.005 1 98.94 72 VAL A O 1
ATOM 592 N N . HIS A 1 73 ? 3.918 9.164 -2.553 1 98.88 73 HIS A N 1
ATOM 593 C CA . HIS A 1 73 ? 3.02 8.469 -1.639 1 98.88 73 HIS A CA 1
ATOM 594 C C . HIS A 1 73 ? 3.658 7.191 -1.105 1 98.88 73 HIS A C 1
ATOM 596 O O . HIS A 1 73 ? 4.156 6.371 -1.881 1 98.88 73 HIS A O 1
ATOM 602 N N . GLY A 1 74 ? 3.551 6.902 0.236 1 98.75 74 GLY A N 1
ATOM 603 C CA . GLY A 1 74 ? 4.043 5.652 0.795 1 98.75 74 GLY A CA 1
ATOM 604 C C . GLY A 1 74 ? 3.439 4.426 0.14 1 98.75 74 GLY A C 1
ATOM 605 O O . GLY A 1 74 ? 4.145 3.457 -0.146 1 98.75 74 GLY A O 1
ATOM 606 N N . VAL A 1 75 ? 2.186 4.453 -0.094 1 98.44 75 VAL A N 1
ATOM 607 C CA . VAL A 1 75 ? 1.49 3.322 -0.7 1 98.44 75 VAL A CA 1
ATOM 608 C C . VAL A 1 75 ? 2.027 3.08 -2.109 1 98.44 75 VAL A C 1
ATOM 610 O O . VAL A 1 75 ? 2.133 1.934 -2.551 1 98.44 75 VAL A O 1
ATOM 613 N N . LEU A 1 76 ? 2.314 4.141 -2.875 1 98.81 76 LEU A N 1
ATOM 614 C CA . LEU A 1 76 ? 2.902 3.982 -4.199 1 98.81 76 LEU A CA 1
ATOM 615 C C . LEU A 1 76 ? 4.273 3.322 -4.109 1 98.81 76 LEU A C 1
ATOM 617 O O . LEU A 1 76 ? 4.609 2.459 -4.926 1 98.81 76 LEU A O 1
ATOM 621 N N . ILE A 1 77 ? 5.09 3.658 -3.172 1 98.88 77 ILE A N 1
ATOM 622 C CA . ILE A 1 77 ? 6.367 2.998 -2.932 1 98.88 77 ILE A CA 1
ATOM 623 C C . ILE A 1 77 ? 6.141 1.509 -2.684 1 98.88 77 ILE A C 1
ATOM 625 O O . ILE A 1 77 ? 6.848 0.665 -3.24 1 98.88 77 ILE A O 1
ATOM 629 N N . SER A 1 78 ? 5.137 1.211 -1.834 1 98.62 78 SER A N 1
ATOM 630 C CA . SER A 1 78 ? 4.789 -0.182 -1.567 1 98.62 78 SER A CA 1
ATOM 631 C C . SER A 1 78 ? 4.434 -0.919 -2.855 1 98.62 78 SER A C 1
ATOM 633 O O . SER A 1 78 ? 4.582 -2.141 -2.938 1 98.62 78 SER A O 1
ATOM 635 N N . GLY A 1 79 ? 3.975 -0.186 -3.857 1 98.81 79 GLY A N 1
ATOM 636 C CA . GLY A 1 79 ? 3.688 -0.757 -5.164 1 98.81 79 GLY A CA 1
ATOM 637 C C . GLY A 1 79 ? 4.902 -1.391 -5.816 1 98.81 79 GLY A C 1
ATOM 638 O O . GLY A 1 79 ? 4.77 -2.334 -6.602 1 98.81 79 GLY A O 1
ATOM 639 N N . LEU A 1 80 ? 6.074 -0.932 -5.516 1 98.88 80 LEU A N 1
ATOM 640 C CA . LEU A 1 80 ? 7.289 -1.521 -6.066 1 98.88 80 LEU A CA 1
ATOM 641 C C . LEU A 1 80 ? 7.547 -2.895 -5.461 1 98.88 80 LEU A C 1
ATOM 643 O O . LEU A 1 80 ? 8.039 -3.797 -6.145 1 98.88 80 LEU A O 1
ATOM 647 N N . ILE A 1 81 ? 7.23 -3.055 -4.188 1 98.81 81 ILE A N 1
ATOM 648 C CA . ILE A 1 81 ? 7.355 -4.355 -3.539 1 98.81 81 ILE A CA 1
ATOM 649 C C . ILE A 1 81 ? 6.375 -5.344 -4.172 1 98.81 81 ILE A C 1
ATOM 651 O O . ILE A 1 81 ? 6.738 -6.484 -4.465 1 98.81 81 ILE A O 1
ATOM 655 N N . SER A 1 82 ? 5.199 -4.82 -4.359 1 98.38 82 SER A N 1
ATOM 656 C CA . SER A 1 82 ? 4.23 -5.668 -5.047 1 98.38 82 SER A CA 1
ATOM 657 C C . SER A 1 82 ? 4.75 -6.105 -6.414 1 98.38 82 SER A C 1
ATOM 659 O O . SER A 1 82 ? 4.543 -7.25 -6.824 1 98.38 82 SER A O 1
ATOM 661 N N . ALA A 1 83 ? 5.418 -5.207 -7.109 1 98.81 83 ALA A N 1
ATOM 662 C CA . ALA A 1 83 ? 5.98 -5.512 -8.422 1 98.81 83 ALA A CA 1
ATOM 663 C C . ALA A 1 83 ? 7.059 -6.59 -8.312 1 98.81 83 ALA A C 1
ATOM 665 O O . ALA A 1 83 ? 7.051 -7.559 -9.078 1 98.81 83 ALA A O 1
ATOM 666 N N . VAL A 1 84 ? 7.977 -6.445 -7.371 1 98.81 84 VAL A N 1
ATOM 667 C CA . VAL A 1 84 ? 9.023 -7.441 -7.184 1 98.81 84 VAL A CA 1
ATOM 668 C C . VAL A 1 84 ? 8.398 -8.812 -6.93 1 98.81 84 VAL A C 1
ATOM 670 O O . VAL A 1 84 ? 8.766 -9.797 -7.562 1 98.81 84 VAL A O 1
ATOM 673 N N . LEU A 1 85 ? 7.426 -8.859 -6.074 1 98.38 85 LEU A N 1
ATOM 674 C CA . LEU A 1 85 ? 6.82 -10.109 -5.637 1 98.38 85 LEU A CA 1
ATOM 675 C C . LEU A 1 85 ? 5.992 -10.734 -6.758 1 98.38 85 LEU A C 1
ATOM 677 O O . LEU A 1 85 ? 6.016 -11.953 -6.953 1 98.38 85 LEU A O 1
ATOM 681 N N . GLY A 1 86 ? 5.297 -9.898 -7.469 1 97.5 86 GLY A N 1
ATOM 682 C CA . GLY A 1 86 ? 4.367 -10.398 -8.477 1 97.5 86 GLY A CA 1
ATOM 683 C C . GLY A 1 86 ? 5.039 -10.727 -9.789 1 97.5 86 GLY A C 1
ATOM 684 O O . GLY A 1 86 ? 4.453 -11.406 -10.641 1 97.5 86 GLY A O 1
ATOM 685 N N . THR A 1 87 ? 6.289 -10.234 -9.969 1 97.5 87 THR A N 1
ATOM 686 C CA . THR A 1 87 ? 6.879 -10.398 -11.297 1 97.5 87 THR A CA 1
ATOM 687 C C . THR A 1 87 ? 8.203 -11.148 -11.211 1 97.5 87 THR A C 1
ATOM 689 O O . THR A 1 87 ? 8.617 -11.797 -12.172 1 97.5 87 THR A O 1
ATOM 692 N N . LYS A 1 88 ? 8.867 -11.109 -10.086 1 96.75 88 LYS A N 1
ATOM 693 C CA . LYS A 1 88 ? 10.219 -11.656 -10.023 1 96.75 88 LYS A CA 1
ATOM 694 C C . LYS A 1 88 ? 10.305 -12.805 -9.016 1 96.75 88 LYS A C 1
ATOM 696 O O . LYS A 1 88 ? 10.664 -13.922 -9.375 1 96.75 88 LYS A O 1
ATOM 701 N N . MET A 1 89 ? 10 -12.555 -7.848 1 96.06 89 MET A N 1
ATOM 702 C CA . MET A 1 89 ? 10.133 -13.508 -6.754 1 96.06 89 MET A CA 1
ATOM 703 C C . MET A 1 89 ? 9.133 -13.219 -5.645 1 96.06 89 MET A C 1
ATOM 705 O O . MET A 1 89 ? 9.219 -12.18 -4.984 1 96.06 89 MET A O 1
ATOM 709 N N . PRO A 1 90 ? 8.141 -14.172 -5.516 1 96 90 PRO A N 1
ATOM 710 C CA . PRO A 1 90 ? 7.996 -15.531 -6.043 1 96 90 PRO A CA 1
ATOM 711 C C . PRO A 1 90 ? 7.621 -15.555 -7.523 1 96 90 PRO A C 1
ATOM 713 O O . PRO A 1 90 ? 7.848 -16.562 -8.203 1 96 90 PRO A O 1
ATOM 716 N N . GLY A 1 91 ? 6.988 -14.359 -7.949 1 95.25 91 GLY A N 1
ATOM 717 C CA . GLY A 1 91 ? 6.715 -14.297 -9.375 1 95.25 91 GLY A CA 1
ATOM 718 C C . GLY A 1 91 ? 5.238 -14.406 -9.703 1 95.25 91 GLY A C 1
ATOM 719 O O . GLY A 1 91 ? 4.391 -14.32 -8.812 1 95.25 91 GLY A O 1
ATOM 720 N N . PRO A 1 92 ? 4.906 -14.57 -11.031 1 95.06 92 PRO A N 1
ATOM 721 C CA . PRO A 1 92 ? 3.514 -14.586 -11.477 1 95.06 92 PRO A CA 1
ATOM 722 C C . PRO A 1 92 ? 2.652 -15.57 -10.688 1 95.06 92 PRO A C 1
ATOM 724 O O . PRO A 1 92 ? 3.08 -16.703 -10.43 1 95.06 92 PRO A O 1
ATOM 727 N N . GLY A 1 93 ? 1.465 -15.078 -10.32 1 95.38 93 GLY A N 1
ATOM 728 C CA . GLY A 1 93 ? 0.55 -15.914 -9.562 1 95.38 93 GLY A CA 1
ATOM 729 C C . GLY A 1 93 ? 0.668 -15.719 -8.062 1 95.38 93 GLY A C 1
ATOM 730 O O . GLY A 1 93 ? -0.176 -16.188 -7.301 1 95.38 93 GLY A O 1
ATOM 731 N N . CYS A 1 94 ? 1.683 -15.016 -7.652 1 96.38 94 CYS A N 1
ATOM 732 C CA . CYS A 1 94 ? 1.863 -14.711 -6.238 1 96.38 94 CYS A CA 1
ATOM 733 C C . CYS A 1 94 ? 0.686 -13.914 -5.695 1 96.38 94 CYS A C 1
ATOM 735 O O . CYS A 1 94 ? 0.235 -12.953 -6.332 1 96.38 94 CYS A O 1
ATOM 737 N N . VAL A 1 95 ? 0.232 -14.312 -4.457 1 97.38 95 VAL A N 1
ATOM 738 C CA . VAL A 1 95 ? -0.897 -13.625 -3.838 1 97.38 95 VAL A CA 1
ATOM 739 C C . VAL A 1 95 ? -0.436 -12.914 -2.572 1 97.38 95 VAL A C 1
ATOM 741 O O . VAL A 1 95 ? 0.153 -13.531 -1.681 1 97.38 95 VAL A O 1
ATOM 744 N N . PHE A 1 96 ? -0.688 -11.648 -2.541 1 97.81 96 PHE A N 1
ATOM 745 C CA . PHE A 1 96 ? -0.355 -10.789 -1.408 1 97.81 96 PHE A CA 1
ATOM 746 C C . PHE A 1 96 ? -1.355 -10.977 -0.274 1 97.81 96 PHE A C 1
ATOM 748 O O . PHE A 1 96 ? -2.551 -10.734 -0.448 1 97.81 96 PHE A O 1
ATOM 755 N N . LEU A 1 97 ? -0.882 -11.414 0.951 1 98.5 97 LEU A N 1
ATOM 756 C CA . LEU A 1 97 ? -1.803 -11.766 2.027 1 98.5 97 LEU A CA 1
ATOM 757 C C . LEU A 1 97 ? -1.797 -10.703 3.117 1 98.5 97 LEU A C 1
ATOM 759 O O . LEU A 1 97 ? -2.85 -10.352 3.658 1 98.5 97 LEU A O 1
ATOM 763 N N . SER A 1 98 ? -0.642 -10.305 3.523 1 98.81 98 SER A N 1
ATOM 764 C CA . SER A 1 98 ? -0.549 -9.266 4.543 1 98.81 98 SER A CA 1
ATOM 765 C C . SER A 1 98 ? 0.808 -8.57 4.508 1 98.81 98 SER A C 1
ATOM 767 O O . SER A 1 98 ? 1.737 -9.047 3.854 1 98.81 98 SER A O 1
ATOM 769 N N . GLN A 1 99 ? 0.836 -7.406 5.219 1 98.75 99 GLN A N 1
ATOM 770 C CA . GLN A 1 99 ? 2.084 -6.652 5.293 1 98.75 99 GLN A CA 1
ATOM 771 C C . GLN A 1 99 ? 2.16 -5.84 6.582 1 98.75 99 GLN A C 1
ATOM 773 O O . GLN A 1 99 ? 1.144 -5.336 7.066 1 98.75 99 GLN A O 1
ATOM 778 N N . GLU A 1 100 ? 3.281 -5.809 7.129 1 98.81 100 GLU A N 1
ATOM 779 C CA . GLU A 1 100 ? 3.689 -4.863 8.164 1 98.81 100 GLU A CA 1
ATOM 780 C C . GLU A 1 100 ? 4.84 -3.984 7.688 1 98.81 100 GLU A C 1
ATOM 782 O O . GLU A 1 100 ? 5.98 -4.445 7.586 1 98.81 100 GLU A O 1
ATOM 787 N N . ILE A 1 101 ? 4.539 -2.723 7.516 1 98.81 101 ILE A N 1
ATOM 788 C CA . ILE A 1 101 ? 5.492 -1.859 6.82 1 98.81 101 ILE A CA 1
ATOM 789 C C . ILE A 1 101 ? 5.629 -0.538 7.574 1 98.81 101 ILE A C 1
ATOM 791 O O . ILE A 1 101 ? 4.656 -0.034 8.141 1 98.81 101 ILE A O 1
ATOM 795 N N . SER A 1 102 ? 6.801 0.024 7.555 1 98.94 102 SER A N 1
ATOM 796 C CA . SER A 1 102 ? 7.062 1.369 8.055 1 98.94 102 SER A CA 1
ATOM 797 C C . SER A 1 102 ? 7.73 2.236 6.992 1 98.94 102 SER A C 1
ATOM 799 O O . SER A 1 102 ? 8.359 1.718 6.066 1 98.94 102 SER A O 1
ATOM 801 N N . PHE A 1 103 ? 7.598 3.512 7.176 1 98.88 103 PHE A N 1
ATOM 802 C CA . PHE A 1 103 ? 8.195 4.512 6.301 1 98.88 103 PHE A CA 1
ATOM 803 C C . PHE A 1 103 ? 9.102 5.453 7.086 1 98.88 103 PHE A C 1
ATOM 805 O O . PHE A 1 103 ? 8.695 6.566 7.434 1 98.88 103 PHE A O 1
ATOM 812 N N . PRO A 1 104 ? 10.328 5.098 7.23 1 98.81 104 PRO A N 1
ATOM 813 C CA . PRO A 1 104 ? 11.203 5.812 8.156 1 98.81 104 PRO A CA 1
ATOM 814 C C . PRO A 1 104 ? 11.664 7.164 7.613 1 98.81 104 PRO A C 1
ATOM 816 O O . PRO A 1 104 ? 12.094 8.031 8.383 1 98.81 104 PRO A O 1
ATOM 819 N N . ALA A 1 105 ? 11.68 7.348 6.305 1 98.75 105 ALA A N 1
ATOM 820 C CA . ALA A 1 105 ? 12.094 8.586 5.648 1 98.75 105 ALA A CA 1
ATOM 821 C C . ALA A 1 105 ? 11.297 8.812 4.363 1 98.75 105 ALA A C 1
ATOM 823 O O . ALA A 1 105 ? 10.758 7.867 3.789 1 98.75 105 ALA A O 1
ATOM 824 N N . PRO A 1 106 ? 11.242 10.07 3.959 1 98.81 106 PRO A N 1
ATOM 825 C CA . PRO A 1 106 ? 10.508 10.336 2.721 1 98.81 106 PRO A CA 1
ATOM 826 C C . PRO A 1 106 ? 11.281 9.898 1.475 1 98.81 106 PRO A C 1
ATOM 828 O O . PRO A 1 106 ? 12.516 9.867 1.487 1 98.81 106 PRO A O 1
ATOM 831 N N . LEU A 1 107 ? 10.602 9.492 0.49 1 98.94 107 LEU A N 1
ATOM 832 C CA . LEU A 1 107 ? 11.125 9.422 -0.871 1 98.94 107 LEU A CA 1
ATOM 833 C C . LEU A 1 107 ? 10.719 10.656 -1.675 1 98.94 107 LEU A C 1
ATOM 835 O O . LEU A 1 107 ? 9.531 10.914 -1.867 1 98.94 107 LEU A O 1
ATOM 839 N N . TYR A 1 108 ? 11.656 11.398 -2.109 1 98.88 108 TYR A N 1
ATOM 840 C CA . TYR A 1 108 ? 11.352 12.594 -2.893 1 98.88 108 TYR A CA 1
ATOM 841 C C . TYR A 1 108 ? 11.141 12.242 -4.359 1 98.88 108 TYR A C 1
ATOM 843 O O . TYR A 1 108 ? 11.82 11.359 -4.898 1 98.88 108 TYR A O 1
ATOM 851 N N . VAL A 1 109 ? 10.219 12.961 -4.902 1 98.81 109 VAL A N 1
ATOM 852 C CA . VAL A 1 109 ? 9.984 12.797 -6.336 1 98.81 109 VAL A CA 1
ATOM 853 C C . VAL A 1 109 ? 11.297 12.992 -7.094 1 98.81 109 VAL A C 1
ATOM 855 O O . VAL A 1 109 ? 12.047 13.93 -6.816 1 98.81 109 VAL A O 1
ATOM 858 N N . GLY A 1 110 ? 11.586 12.047 -7.984 1 98.75 110 GLY A N 1
ATOM 859 C CA . GLY A 1 110 ? 12.789 12.156 -8.797 1 98.75 110 GLY A CA 1
ATOM 860 C C . GLY A 1 110 ? 13.953 11.352 -8.258 1 98.75 110 GLY A C 1
ATOM 861 O O . GLY A 1 110 ? 14.953 11.156 -8.945 1 98.75 110 GLY A O 1
ATOM 862 N N . GLU A 1 111 ? 13.898 10.914 -7.062 1 98.81 111 GLU A N 1
ATOM 863 C CA . GLU A 1 111 ? 14.953 10.062 -6.508 1 98.81 111 GLU A CA 1
ATOM 864 C C . GLU A 1 111 ? 14.812 8.625 -7 1 98.81 111 GLU A C 1
ATOM 866 O O . GLU A 1 111 ? 13.695 8.102 -7.082 1 98.81 111 GLU A O 1
ATOM 871 N N . GLU A 1 112 ? 15.914 8.086 -7.387 1 98.94 112 GLU A N 1
ATOM 872 C CA . GLU A 1 112 ? 15.898 6.668 -7.734 1 98.94 112 GLU A CA 1
ATOM 873 C C . GLU A 1 112 ? 15.844 5.793 -6.488 1 98.94 112 GLU A C 1
ATOM 875 O O . GLU A 1 112 ? 16.625 5.992 -5.551 1 98.94 112 GLU A O 1
ATOM 880 N N . VAL A 1 113 ? 14.977 4.793 -6.496 1 98.94 113 VAL A N 1
ATOM 881 C CA . VAL A 1 113 ? 14.766 3.953 -5.32 1 98.94 113 VAL A CA 1
ATOM 882 C C . VAL A 1 113 ? 14.93 2.482 -5.699 1 98.94 113 VAL A C 1
ATOM 884 O O . VAL A 1 113 ? 14.477 2.059 -6.766 1 98.94 113 VAL A O 1
ATOM 887 N N . LEU A 1 114 ? 15.609 1.752 -4.867 1 98.94 114 LEU A N 1
ATOM 888 C CA . LEU A 1 114 ? 15.766 0.307 -4.988 1 98.94 114 LEU A CA 1
ATOM 889 C C . LEU A 1 114 ? 14.797 -0.426 -4.066 1 98.94 114 LEU A C 1
ATOM 891 O O . LEU A 1 114 ? 14.797 -0.205 -2.855 1 98.94 114 LEU A O 1
ATOM 895 N N . ALA A 1 115 ? 13.984 -1.258 -4.656 1 98.94 115 ALA A N 1
ATOM 896 C CA . ALA A 1 115 ? 13.102 -2.154 -3.91 1 98.94 115 ALA A CA 1
ATOM 897 C C . ALA A 1 115 ? 13.68 -3.566 -3.854 1 98.94 115 ALA A C 1
ATOM 899 O O . ALA A 1 115 ? 14.008 -4.152 -4.887 1 98.94 115 ALA A O 1
ATOM 900 N N . ALA A 1 116 ? 13.758 -4.074 -2.666 1 98.94 116 ALA A N 1
ATOM 901 C CA . ALA A 1 116 ? 14.375 -5.383 -2.482 1 98.94 116 ALA A CA 1
ATOM 902 C C . ALA A 1 116 ? 13.5 -6.285 -1.616 1 98.94 116 ALA A C 1
ATOM 904 O O . ALA A 1 116 ? 12.789 -5.805 -0.729 1 98.94 116 ALA A O 1
ATOM 905 N N . ALA A 1 117 ? 13.602 -7.574 -1.916 1 98.94 117 ALA A N 1
ATOM 906 C CA . ALA A 1 117 ? 12.867 -8.602 -1.183 1 98.94 117 ALA A CA 1
ATOM 907 C C . ALA A 1 117 ? 13.758 -9.812 -0.899 1 98.94 117 ALA A C 1
ATOM 909 O O . ALA A 1 117 ? 14.578 -10.195 -1.736 1 98.94 117 ALA A O 1
ATOM 910 N N . GLU A 1 118 ? 13.547 -10.383 0.285 1 98.88 118 GLU A N 1
ATOM 911 C CA . GLU A 1 118 ? 14.258 -11.602 0.666 1 98.88 118 GLU A CA 1
ATOM 912 C C . GLU A 1 118 ? 13.344 -12.57 1.41 1 98.88 118 GLU A C 1
ATOM 914 O O . GLU A 1 118 ? 12.695 -12.188 2.385 1 98.88 118 GLU A O 1
ATOM 919 N N . VAL A 1 119 ? 13.359 -13.859 0.958 1 98.69 119 VAL A N 1
ATOM 920 C CA . VAL A 1 119 ? 12.555 -14.875 1.624 1 98.69 119 VAL A CA 1
ATOM 921 C C . VAL A 1 119 ? 13.203 -15.258 2.953 1 98.69 119 VAL A C 1
ATOM 923 O O . VAL A 1 119 ? 14.336 -15.727 2.982 1 98.69 119 VAL A O 1
ATOM 926 N N . LYS A 1 120 ? 12.398 -15.148 4.027 1 98.81 120 LYS A N 1
ATOM 927 C CA . LYS A 1 120 ? 12.953 -15.398 5.355 1 98.81 120 LYS A CA 1
ATOM 928 C C . LYS A 1 120 ? 12.43 -16.719 5.93 1 98.81 120 LYS A C 1
ATOM 930 O O . LYS A 1 120 ? 13.109 -17.375 6.723 1 98.81 120 LYS A O 1
ATOM 935 N N . LYS A 1 121 ? 11.25 -17.047 5.582 1 98.25 121 LYS A N 1
ATOM 936 C CA . LYS A 1 121 ? 10.586 -18.25 6.09 1 98.25 121 LYS A CA 1
ATOM 937 C C . LYS A 1 121 ? 9.617 -18.812 5.059 1 98.25 121 LYS A C 1
ATOM 939 O O . LYS A 1 121 ? 8.984 -18.062 4.312 1 98.25 121 LYS A O 1
ATOM 944 N N . LEU A 1 122 ? 9.555 -20.109 5.027 1 95.88 122 LEU A N 1
ATOM 945 C CA . LEU A 1 122 ? 8.602 -20.828 4.184 1 95.88 122 LEU A CA 1
ATOM 946 C C . LEU A 1 122 ? 7.832 -21.859 4.992 1 95.88 122 LEU A C 1
ATOM 948 O O . LEU A 1 122 ? 8.43 -22.688 5.676 1 95.88 122 LEU A O 1
ATOM 952 N N . LYS A 1 123 ? 6.594 -21.703 4.977 1 93.69 123 LYS A N 1
ATOM 953 C CA . LYS A 1 123 ? 5.691 -22.672 5.586 1 93.69 123 LYS A CA 1
ATOM 954 C C . LYS A 1 123 ? 4.613 -23.125 4.598 1 93.69 123 LYS A C 1
ATOM 956 O O . LYS A 1 123 ? 3.65 -22.391 4.352 1 93.69 123 LYS A O 1
ATOM 961 N N . ARG A 1 124 ? 4.785 -24.312 4.055 1 89.31 124 ARG A N 1
ATOM 962 C CA . ARG A 1 124 ? 3.877 -24.781 3.012 1 89.31 124 ARG A CA 1
ATOM 963 C C . ARG A 1 124 ? 3.855 -23.828 1.826 1 89.31 124 ARG A C 1
ATOM 965 O O . ARG A 1 124 ? 4.898 -23.547 1.237 1 89.31 124 ARG A O 1
ATOM 972 N N . SER A 1 125 ? 2.689 -23.266 1.52 1 92.69 125 SER A N 1
ATOM 973 C CA . SER A 1 125 ? 2.59 -22.375 0.364 1 92.69 125 SER A CA 1
ATOM 974 C C . SER A 1 125 ? 2.684 -20.906 0.78 1 92.69 125 SER A C 1
ATOM 976 O O . SER A 1 125 ? 2.438 -20.016 -0.028 1 92.69 125 SER A O 1
ATOM 978 N N . ILE A 1 126 ? 3.146 -20.75 2.025 1 96.81 126 ILE A N 1
ATOM 979 C CA . ILE A 1 126 ? 3.223 -19.391 2.537 1 96.81 126 ILE A CA 1
ATOM 980 C C . ILE A 1 126 ? 4.684 -18.984 2.713 1 96.81 126 ILE A C 1
ATOM 982 O O . ILE A 1 126 ? 5.473 -19.719 3.303 1 96.81 126 ILE A O 1
ATOM 986 N N . ALA A 1 127 ? 5.004 -17.859 2.188 1 97.81 127 ALA A N 1
ATOM 987 C CA . ALA A 1 127 ? 6.34 -17.297 2.363 1 97.81 127 ALA A CA 1
ATOM 988 C C . ALA A 1 127 ? 6.289 -16 3.178 1 97.81 127 ALA A C 1
ATOM 990 O O . ALA A 1 127 ? 5.395 -15.18 2.982 1 97.81 127 ALA A O 1
ATOM 991 N N . PHE A 1 128 ? 7.215 -15.867 4.098 1 98.75 128 PHE A N 1
ATOM 992 C CA . PHE A 1 128 ? 7.484 -14.617 4.801 1 98.75 128 PHE A CA 1
ATOM 993 C C . PHE A 1 128 ? 8.688 -13.906 4.195 1 98.75 128 PHE A C 1
ATOM 995 O O . PHE A 1 128 ? 9.797 -14.453 4.18 1 98.75 128 PHE A O 1
ATOM 1002 N N . ILE A 1 129 ? 8.438 -12.75 3.76 1 98.81 129 ILE A N 1
ATOM 1003 C CA . ILE A 1 129 ? 9.438 -12.062 2.951 1 98.81 129 ILE A CA 1
ATOM 1004 C C . ILE A 1 129 ? 9.773 -10.711 3.58 1 98.81 129 ILE A C 1
ATOM 1006 O O . ILE A 1 129 ? 8.875 -9.891 3.812 1 98.81 129 ILE A O 1
ATOM 1010 N N . SER A 1 130 ? 11.047 -10.516 3.861 1 98.94 130 SER A N 1
ATOM 1011 C CA . SER A 1 130 ? 11.508 -9.188 4.258 1 98.94 130 SER A CA 1
ATOM 1012 C C . SER A 1 130 ? 11.664 -8.273 3.049 1 98.94 130 SER A C 1
ATOM 1014 O O . SER A 1 130 ? 12.211 -8.672 2.021 1 98.94 130 SER A O 1
ATOM 1016 N N . VAL A 1 131 ? 11.188 -7.039 3.207 1 98.94 131 VAL A N 1
ATOM 1017 C CA . VAL A 1 131 ? 11.211 -6.113 2.078 1 98.94 131 VAL A CA 1
ATOM 1018 C C . VAL A 1 131 ? 11.812 -4.781 2.518 1 98.94 131 VAL A C 1
ATOM 1020 O O . VAL A 1 131 ? 11.727 -4.41 3.691 1 98.94 131 VAL A O 1
ATOM 1023 N N . SER A 1 132 ? 12.398 -4.094 1.558 1 98.94 132 SER A N 1
ATOM 1024 C CA . SER A 1 132 ? 12.93 -2.76 1.809 1 98.94 132 SER A CA 1
ATOM 1025 C C . SER A 1 132 ? 13.023 -1.949 0.521 1 98.94 132 SER A C 1
ATOM 1027 O O . SER A 1 132 ? 13.195 -2.514 -0.563 1 98.94 132 SER A O 1
ATOM 1029 N N . CYS A 1 133 ? 12.844 -0.654 0.691 1 98.94 133 CYS A N 1
ATOM 1030 C CA . CYS A 1 133 ? 13.133 0.325 -0.351 1 98.94 133 CYS A CA 1
ATOM 1031 C C . CYS A 1 133 ? 14.117 1.377 0.145 1 98.94 133 CYS A C 1
ATOM 1033 O O . CYS A 1 133 ? 13.914 1.97 1.207 1 98.94 133 CYS A O 1
ATOM 1035 N N . SER A 1 134 ? 15.148 1.626 -0.621 1 98.94 134 SER A N 1
ATOM 1036 C CA . SER A 1 134 ? 16.156 2.617 -0.251 1 98.94 134 SER A CA 1
ATOM 1037 C C . SER A 1 134 ? 16.547 3.482 -1.444 1 98.94 134 SER A C 1
ATOM 1039 O O . SER A 1 134 ? 16.609 2.996 -2.576 1 98.94 134 SER A O 1
ATOM 1041 N N . VAL A 1 135 ? 16.812 4.711 -1.149 1 98.94 135 VAL A N 1
ATOM 1042 C CA . VAL A 1 135 ? 17.312 5.613 -2.188 1 98.94 135 VAL A CA 1
ATOM 1043 C C . VAL A 1 135 ? 18.688 5.164 -2.648 1 98.94 135 VAL A C 1
ATOM 1045 O O . VAL A 1 135 ? 19.594 4.949 -1.828 1 98.94 135 VAL A O 1
ATOM 1048 N N . VAL A 1 136 ? 18.844 5.105 -3.949 1 98.88 136 VAL A N 1
ATOM 1049 C CA . VAL A 1 136 ? 20.062 4.523 -4.496 1 98.88 136 VAL A CA 1
ATOM 1050 C C . VAL A 1 136 ? 21.266 5.391 -4.121 1 98.88 136 VAL A C 1
ATOM 1052 O O . VAL A 1 136 ? 22.266 4.883 -3.627 1 98.88 136 VAL A O 1
ATOM 1055 N N . GLU A 1 137 ? 21.125 6.672 -4.289 1 98.56 137 GLU A N 1
ATOM 1056 C CA . GLU A 1 137 ? 22.25 7.578 -4.113 1 98.56 137 GLU A CA 1
ATOM 1057 C C . GLU A 1 137 ? 22.641 7.699 -2.641 1 98.56 137 GLU A C 1
ATOM 1059 O O . GLU A 1 137 ? 23.812 7.598 -2.293 1 98.56 137 GLU A O 1
ATOM 1064 N N . SER A 1 138 ? 21.672 7.844 -1.771 1 98.44 138 SER A N 1
ATOM 1065 C CA . SER A 1 138 ? 21.969 8.156 -0.376 1 98.44 138 SER A CA 1
ATOM 1066 C C . SER A 1 138 ? 21.938 6.902 0.489 1 98.44 138 SER A C 1
ATOM 1068 O O . SER A 1 138 ? 22.391 6.922 1.635 1 98.44 138 SER A O 1
ATOM 1070 N N . ARG A 1 139 ? 21.312 5.832 0.002 1 98.44 139 ARG A N 1
ATOM 1071 C CA . ARG A 1 139 ? 21.141 4.562 0.708 1 98.44 139 ARG A CA 1
ATOM 1072 C C . ARG A 1 139 ? 20.172 4.707 1.873 1 98.44 139 ARG A C 1
ATOM 1074 O O . ARG A 1 139 ? 20.078 3.818 2.725 1 98.44 139 ARG A O 1
ATOM 1081 N N . LYS A 1 140 ? 19.5 5.789 1.854 1 98.75 140 LYS A N 1
ATOM 1082 C CA . LYS A 1 140 ? 18.5 6.004 2.887 1 98.75 140 LYS A CA 1
ATOM 1083 C C . LYS A 1 140 ? 17.297 5.074 2.688 1 98.75 140 LYS A C 1
ATOM 1085 O O . LYS A 1 140 ? 16.75 4.988 1.586 1 98.75 140 LYS A O 1
ATOM 1090 N N . THR A 1 141 ? 16.891 4.34 3.809 1 98.94 141 THR A N 1
ATOM 1091 C CA . THR A 1 141 ? 15.703 3.49 3.752 1 98.94 141 THR A CA 1
ATOM 1092 C C . THR A 1 141 ? 14.438 4.332 3.818 1 98.94 141 THR A C 1
ATOM 1094 O O . THR A 1 141 ? 14.242 5.105 4.758 1 98.94 141 THR A O 1
ATOM 1097 N N . VAL A 1 142 ? 13.562 4.141 2.848 1 98.94 142 VAL A N 1
ATOM 1098 C CA . VAL A 1 142 ? 12.344 4.945 2.811 1 98.94 142 VAL A CA 1
ATOM 1099 C C . VAL A 1 142 ? 11.141 4.066 3.123 1 98.94 142 VAL A C 1
ATOM 1101 O O . VAL A 1 142 ? 10.055 4.574 3.428 1 98.94 142 VAL A O 1
ATOM 1104 N N . MET A 1 143 ? 11.312 2.793 3.082 1 98.94 143 MET A N 1
ATOM 1105 C CA . MET A 1 143 ? 10.281 1.819 3.432 1 98.94 143 MET A CA 1
ATOM 1106 C C . MET A 1 143 ? 10.906 0.484 3.824 1 98.94 143 MET A C 1
ATOM 1108 O O . MET A 1 143 ? 11.883 0.047 3.215 1 98.94 143 MET A O 1
ATOM 1112 N N . GLU A 1 144 ? 10.305 -0.175 4.754 1 98.94 144 GLU A N 1
ATOM 1113 C CA . GLU A 1 144 ? 10.781 -1.501 5.133 1 98.94 144 GLU A CA 1
ATOM 1114 C C . GLU A 1 144 ? 9.727 -2.268 5.918 1 98.94 144 GLU A C 1
ATOM 1116 O O . GLU A 1 144 ? 8.797 -1.669 6.469 1 98.94 144 GLU A O 1
ATOM 1121 N N . GLY A 1 145 ? 9.883 -3.617 5.93 1 98.88 145 GLY A N 1
ATOM 1122 C CA . GLY A 1 145 ? 8.953 -4.422 6.703 1 98.88 145 GLY A CA 1
ATOM 1123 C C . GLY A 1 145 ? 8.906 -5.875 6.258 1 98.88 145 GLY A C 1
ATOM 1124 O O . GLY A 1 145 ? 9.883 -6.391 5.711 1 98.88 145 GLY A O 1
ATOM 1125 N N . LEU A 1 146 ? 7.785 -6.52 6.641 1 98.88 146 LEU A N 1
ATOM 1126 C CA . LEU A 1 146 ? 7.543 -7.93 6.355 1 98.88 146 LEU A CA 1
ATOM 1127 C C . LEU A 1 146 ? 6.215 -8.125 5.633 1 98.88 146 LEU A C 1
ATOM 1129 O O . LEU A 1 146 ? 5.211 -7.508 6.004 1 98.88 146 LEU A O 1
ATOM 1133 N N . VAL A 1 147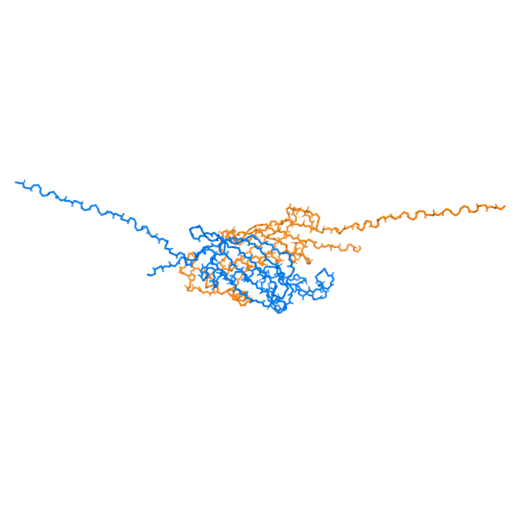 ? 6.316 -9.016 4.652 1 98.81 147 VAL A N 1
ATOM 1134 C CA . VAL A 1 147 ? 5.102 -9.352 3.92 1 98.81 147 VAL A CA 1
ATOM 1135 C C . VAL A 1 147 ? 4.895 -10.859 3.93 1 98.81 147 VAL A C 1
ATOM 1137 O O . VAL A 1 147 ? 5.859 -11.633 3.928 1 98.81 147 VAL A O 1
ATOM 1140 N N . LYS A 1 148 ? 3.67 -11.195 3.99 1 98.75 148 LYS A N 1
ATOM 1141 C CA . LYS A 1 148 ? 3.25 -12.586 3.842 1 98.75 148 LYS A CA 1
ATOM 1142 C C . LYS A 1 148 ? 2.557 -12.805 2.5 1 98.75 148 LYS A C 1
ATOM 1144 O O . LYS A 1 148 ? 1.64 -12.07 2.139 1 98.75 148 LYS A O 1
ATOM 1149 N N . VAL A 1 149 ? 3.014 -13.844 1.749 1 98.44 149 VAL A N 1
ATOM 1150 C CA . VAL A 1 149 ? 2.424 -14.094 0.439 1 98.44 149 VAL A CA 1
ATOM 1151 C C . VAL A 1 149 ? 2.146 -15.586 0.281 1 98.44 149 VAL A C 1
ATOM 1153 O O . VAL A 1 149 ? 2.762 -16.422 0.957 1 98.44 149 VAL A O 1
ATOM 1156 N N . MET A 1 150 ? 1.237 -15.891 -0.545 1 96.81 150 MET A N 1
ATOM 1157 C CA . MET A 1 150 ? 1.071 -17.25 -1.039 1 96.81 150 MET A CA 1
ATOM 1158 C C . MET A 1 150 ? 1.89 -17.484 -2.307 1 96.81 150 MET A C 1
ATOM 1160 O O . MET A 1 150 ? 1.767 -16.719 -3.271 1 96.81 150 MET A O 1
ATOM 1164 N N . VAL A 1 151 ? 2.666 -18.5 -2.289 1 95.44 151 VAL A N 1
ATOM 1165 C CA . VAL A 1 151 ? 3.527 -18.844 -3.418 1 95.44 151 VAL A CA 1
ATOM 1166 C C . VAL A 1 151 ? 2.748 -19.672 -4.426 1 95.44 151 VAL A C 1
ATOM 1168 O O . VAL A 1 151 ? 2.064 -20.641 -4.055 1 95.44 151 VAL A O 1
ATOM 1171 N N . PRO A 1 152 ? 2.861 -19.25 -5.73 1 89.5 152 PRO A N 1
ATOM 1172 C CA . PRO A 1 152 ? 2.168 -20.062 -6.727 1 89.5 152 PRO A CA 1
ATOM 1173 C C . PRO A 1 152 ? 2.699 -21.5 -6.797 1 89.5 152 PRO A C 1
ATOM 1175 O O . PRO A 1 152 ? 3.9 -21.719 -6.625 1 89.5 152 PRO A O 1
ATOM 1178 N N . GLU A 1 153 ? 1.655 -22.391 -6.84 1 76.31 153 GLU A N 1
ATOM 1179 C CA . GLU A 1 153 ? 2.049 -23.797 -7 1 76.31 153 GLU A CA 1
ATOM 1180 C C . GLU A 1 153 ? 2.463 -24.094 -8.438 1 76.31 153 GLU A C 1
ATOM 1182 O O . GLU A 1 153 ? 1.921 -23.5 -9.383 1 76.31 153 GLU A O 1
ATOM 1187 N N . ARG A 1 154 ? 3.662 -24.453 -8.656 1 61.78 154 ARG A N 1
ATOM 1188 C CA . ARG A 1 154 ? 3.996 -24.922 -10 1 61.78 154 ARG A CA 1
ATOM 1189 C C . ARG A 1 154 ? 3.445 -26.312 -10.25 1 61.78 154 ARG A C 1
ATOM 1191 O O . ARG A 1 154 ? 3.486 -27.172 -9.367 1 61.78 154 ARG A O 1
ATOM 1198 N N . LEU A 1 155 ? 2.398 -26.344 -11.141 1 48.25 155 LEU A N 1
ATOM 1199 C CA . LEU A 1 155 ? 2.016 -27.688 -11.602 1 48.25 155 LEU A CA 1
ATOM 1200 C C . LEU A 1 155 ? 3.207 -28.406 -12.227 1 48.25 155 LEU A C 1
ATOM 1202 O O . LEU A 1 155 ? 3.914 -27.844 -13.062 1 48.25 155 LEU A O 1
ATOM 1206 N N . ILE A 1 156 ? 3.918 -29.109 -11.469 1 42.62 156 ILE A N 1
ATOM 1207 C CA . ILE A 1 156 ? 4.852 -30 -12.141 1 42.62 156 ILE A CA 1
ATOM 1208 C C . ILE A 1 156 ? 4.148 -30.703 -13.297 1 42.62 156 ILE A C 1
ATOM 1210 O O . ILE A 1 156 ? 3.102 -31.328 -13.109 1 42.62 156 ILE A O 1
ATOM 1214 N N . SER A 1 157 ? 4.301 -30.125 -14.469 1 35.62 157 SER A N 1
ATOM 1215 C CA . SER A 1 157 ? 4.047 -31.094 -15.531 1 35.62 157 SER A CA 1
ATOM 1216 C C . SER A 1 157 ? 4.934 -32.312 -15.383 1 35.62 157 SER A C 1
ATOM 1218 O O . SER A 1 157 ? 6.047 -32.219 -14.859 1 35.62 157 SER A O 1
ATOM 1220 N N . PHE B 1 1 ? 19.234 63.656 47.469 1 28.73 1 PHE B N 1
ATOM 1221 C CA . PHE B 1 1 ? 19.359 63 46.156 1 28.73 1 PHE B CA 1
ATOM 1222 C C . PHE B 1 1 ? 18.625 61.688 46.125 1 28.73 1 PHE B C 1
ATOM 1224 O O . PHE B 1 1 ? 18.875 60.812 46.969 1 28.73 1 PHE B O 1
ATOM 1231 N N . VAL B 1 2 ? 17.328 61.688 45.625 1 30.69 2 VAL B N 1
ATOM 1232 C CA . VAL B 1 2 ? 16.188 60.75 45.5 1 30.69 2 VAL B CA 1
ATOM 1233 C C . VAL B 1 2 ? 16.594 59.531 44.688 1 30.69 2 VAL B C 1
ATOM 1235 O O . VAL B 1 2 ? 17.062 59.656 43.562 1 30.69 2 VAL B O 1
ATOM 1238 N N . ALA B 1 3 ? 17.109 58.469 45.344 1 31.02 3 ALA B N 1
ATOM 1239 C CA . ALA B 1 3 ? 17.484 57.156 44.844 1 31.02 3 ALA B CA 1
ATOM 1240 C C . ALA B 1 3 ? 16.359 56.531 44.031 1 31.02 3 ALA B C 1
ATOM 1242 O O . ALA B 1 3 ? 15.281 56.25 44.562 1 31.02 3 ALA B O 1
ATOM 1243 N N . HIS B 1 4 ? 16.172 57.031 42.75 1 29.89 4 HIS B N 1
ATOM 1244 C CA . HIS B 1 4 ? 15.25 56.5 41.75 1 29.89 4 HIS B CA 1
ATOM 1245 C C . HIS B 1 4 ? 15.477 55 41.562 1 29.89 4 HIS B C 1
ATOM 1247 O O . HIS B 1 4 ? 16.547 54.562 41.125 1 29.89 4 HIS B O 1
ATOM 1253 N N . LEU B 1 5 ? 15.078 54.125 42.5 1 31.11 5 LEU B N 1
ATOM 1254 C CA . LEU B 1 5 ? 15.109 52.688 42.406 1 31.11 5 LEU B CA 1
ATOM 1255 C C . LEU B 1 5 ? 14.484 52.219 41.094 1 31.11 5 LEU B C 1
ATOM 1257 O O . LEU B 1 5 ? 13.32 52.5 40.812 1 31.11 5 LEU B O 1
ATOM 1261 N N . THR B 1 6 ? 15.289 52.125 40 1 31.3 6 THR B N 1
ATOM 1262 C CA . THR B 1 6 ? 14.945 51.531 38.688 1 31.3 6 THR B CA 1
ATOM 1263 C C . THR B 1 6 ? 14.406 50.125 38.844 1 31.3 6 THR B C 1
ATOM 1265 O O . THR B 1 6 ? 15.078 49.25 39.438 1 31.3 6 THR B O 1
ATOM 1268 N N . LYS B 1 7 ? 13.117 49.906 39.219 1 31.12 7 LYS B N 1
ATOM 1269 C CA . LYS B 1 7 ? 12.438 48.594 39.219 1 31.12 7 LYS B CA 1
ATOM 1270 C C . LYS B 1 7 ? 12.688 47.844 37.906 1 31.12 7 LYS B C 1
ATOM 1272 O O . LYS B 1 7 ? 12.359 48.344 36.812 1 31.12 7 LYS B O 1
ATOM 1277 N N . GLN B 1 8 ? 13.914 47.219 37.75 1 29.58 8 GLN B N 1
ATOM 1278 C CA . GLN B 1 8 ? 14.062 46.312 36.625 1 29.58 8 GLN B CA 1
ATOM 1279 C C . GLN B 1 8 ? 12.875 45.344 36.531 1 29.58 8 GLN B C 1
ATOM 1281 O O . GLN B 1 8 ? 12.531 44.688 37.5 1 29.58 8 GLN B O 1
ATOM 1286 N N . ARG B 1 9 ? 11.781 45.656 35.75 1 31.45 9 ARG B N 1
ATOM 1287 C CA . ARG B 1 9 ? 10.672 44.812 35.344 1 31.45 9 ARG B CA 1
ATOM 1288 C C . ARG B 1 9 ? 11.172 43.438 34.938 1 31.45 9 ARG B C 1
ATOM 1290 O O . ARG B 1 9 ? 12.062 43.312 34.094 1 31.45 9 ARG B O 1
ATOM 1297 N N . ALA B 1 10 ? 11.219 42.406 35.812 1 33.44 10 ALA B N 1
ATOM 1298 C CA . ALA B 1 10 ? 11.367 41 35.5 1 33.44 10 ALA B CA 1
ATOM 1299 C C . ALA B 1 10 ? 10.539 40.594 34.281 1 33.44 10 ALA B C 1
ATOM 1301 O O . ALA B 1 10 ? 9.305 40.656 34.312 1 33.44 10 ALA B O 1
ATOM 1302 N N . ILE B 1 11 ? 11.047 40.875 33.062 1 33.09 11 ILE B N 1
ATOM 1303 C CA . ILE B 1 11 ? 10.422 40.281 31.891 1 33.09 11 ILE B CA 1
ATOM 1304 C C . ILE B 1 11 ? 10.18 38.781 32.156 1 33.09 11 ILE B C 1
ATOM 1306 O O . ILE B 1 11 ? 11.117 38.031 32.375 1 33.09 11 ILE B O 1
ATOM 1310 N N . CYS B 1 12 ? 9.164 38.469 32.969 1 31.61 12 CYS B N 1
ATOM 1311 C CA . CYS B 1 12 ? 8.711 37.094 32.969 1 31.61 12 CYS B CA 1
ATOM 1312 C C . CYS B 1 12 ? 8.781 36.469 31.578 1 31.61 12 CYS B C 1
ATOM 1314 O O . CYS B 1 12 ? 8.156 36.969 30.641 1 31.61 12 CYS B O 1
ATOM 1316 N N . PHE B 1 13 ? 9.898 35.938 31.25 1 30.69 13 PHE B N 1
ATOM 1317 C CA . PHE B 1 13 ? 9.961 35.031 30.109 1 30.69 13 PHE B CA 1
ATOM 1318 C C . PHE B 1 13 ? 8.766 34.094 30.109 1 30.69 13 PHE B C 1
ATOM 1320 O O . PHE B 1 13 ? 8.688 33.188 30.938 1 30.69 13 PHE B O 1
ATOM 1327 N N . PHE B 1 14 ? 7.484 34.625 30.078 1 33.28 14 PHE B N 1
ATOM 1328 C CA . PHE B 1 14 ? 6.516 33.625 29.688 1 33.28 14 PHE B CA 1
ATOM 1329 C C . PHE B 1 14 ? 7.109 32.688 28.641 1 33.28 14 PHE B C 1
ATOM 1331 O O . PHE B 1 14 ? 7.574 33.125 27.594 1 33.28 14 PHE B O 1
ATOM 1338 N N . PRO B 1 15 ? 7.734 31.688 29.172 1 36.62 15 PRO B N 1
ATOM 1339 C CA . PRO B 1 15 ? 8.07 30.766 28.094 1 36.62 15 PRO B CA 1
ATOM 1340 C C . PRO B 1 15 ? 6.984 30.672 27.016 1 36.62 15 PRO B C 1
ATOM 1342 O O . PRO B 1 15 ? 5.793 30.656 27.344 1 36.62 15 PRO B O 1
ATOM 1345 N N . LEU B 1 16 ? 7.051 31.453 25.969 1 35.59 16 LEU B N 1
ATOM 1346 C CA . LEU B 1 16 ? 6.297 31.125 24.766 1 35.59 16 LEU B CA 1
ATOM 1347 C C . LEU B 1 16 ? 6.047 29.625 24.672 1 35.59 16 LEU B C 1
ATOM 1349 O O . LEU B 1 16 ? 6.941 28.859 24.297 1 35.59 16 LEU B O 1
ATOM 1353 N N . LYS B 1 17 ? 5.68 29.047 25.859 1 39 17 LYS B N 1
ATOM 1354 C CA . LYS B 1 17 ? 5.176 27.719 25.531 1 39 17 LYS B CA 1
ATOM 1355 C C . LYS B 1 17 ? 4.414 27.734 24.203 1 39 17 LYS B C 1
ATOM 1357 O O . LYS B 1 17 ? 3.361 28.375 24.109 1 39 17 LYS B O 1
ATOM 1362 N N . GLN B 1 18 ? 4.992 27.969 23.125 1 34.44 18 GLN B N 1
ATOM 1363 C CA . GLN B 1 18 ? 4.344 27.625 21.875 1 34.44 18 GLN B CA 1
ATOM 1364 C C . GLN B 1 18 ? 3.342 26.484 22.062 1 34.44 18 GLN B C 1
ATOM 1366 O O . GLN B 1 18 ? 3.725 25.359 22.391 1 34.44 18 GLN B O 1
ATOM 1371 N N . HIS B 1 19 ? 2.324 26.672 22.938 1 38.38 19 HIS B N 1
ATOM 1372 C CA . HIS B 1 19 ? 1.216 25.734 22.953 1 38.38 19 HIS B CA 1
ATOM 1373 C C . HIS B 1 19 ? 1.008 25.094 21.594 1 38.38 19 HIS B C 1
ATOM 1375 O O . HIS B 1 19 ? 0.779 25.812 20.609 1 38.38 19 HIS B O 1
ATOM 1381 N N . PHE B 1 20 ? 1.716 24.203 21.266 1 40.22 20 PHE B N 1
ATOM 1382 C CA . PHE B 1 20 ? 1.483 23.344 20.109 1 40.22 20 PHE B CA 1
ATOM 1383 C C . PHE B 1 20 ? -0.008 23.219 19.828 1 40.22 20 PHE B C 1
ATOM 1385 O O . PHE B 1 20 ? -0.836 23.391 20.719 1 40.22 20 PHE B O 1
ATOM 1392 N N . GLN B 1 21 ? -0.476 22.891 18.422 1 47.91 21 GLN B N 1
ATOM 1393 C CA . GLN B 1 21 ? -1.442 22.812 17.344 1 47.91 21 GLN B CA 1
ATOM 1394 C C . GLN B 1 21 ? -2.574 21.844 17.688 1 47.91 21 GLN B C 1
ATOM 1396 O O . GLN B 1 21 ? -2.332 20.766 18.219 1 47.91 21 GLN B O 1
ATOM 1401 N N . ASN B 1 22 ? -3.652 22.406 18.125 1 50.97 22 ASN B N 1
ATOM 1402 C CA . ASN B 1 22 ? -4.949 21.734 18.125 1 50.97 22 ASN B CA 1
ATOM 1403 C C . ASN B 1 22 ? -5.082 20.75 16.969 1 50.97 22 ASN B C 1
ATOM 1405 O O . ASN B 1 22 ? -4.93 21.141 15.805 1 50.97 22 ASN B O 1
ATOM 1409 N N . LEU B 1 23 ? -4.844 19.484 17.25 1 62.75 23 LEU B N 1
ATOM 1410 C CA . LEU B 1 23 ? -5.219 18.453 16.297 1 62.75 23 LEU B CA 1
ATOM 1411 C C . LEU B 1 23 ? -6.715 18.5 16 1 62.75 23 LEU B C 1
ATOM 1413 O O . LEU B 1 23 ? -7.531 18.547 16.922 1 62.75 23 LEU B O 1
ATOM 1417 N N . HIS B 1 24 ? -7.184 18.859 14.82 1 79.81 24 HIS B N 1
ATOM 1418 C CA . HIS B 1 24 ? -8.57 18.891 14.383 1 79.81 24 HIS B CA 1
ATOM 1419 C C . HIS B 1 24 ? -9.172 17.484 14.359 1 79.81 24 HIS B C 1
ATOM 1421 O O . HIS B 1 24 ? -10.328 17.312 13.961 1 79.81 24 HIS B O 1
ATOM 1427 N N . VAL B 1 25 ? -8.367 16.5 14.969 1 91.38 25 VAL B N 1
ATOM 1428 C CA . VAL B 1 25 ? -8.82 15.109 14.945 1 91.38 25 VAL B CA 1
ATOM 1429 C C . VAL B 1 25 ? -9.008 14.602 16.375 1 91.38 25 VAL B C 1
ATOM 1431 O O . VAL B 1 25 ? -8.18 14.883 17.25 1 91.38 25 VAL B O 1
ATOM 1434 N N . GLN B 1 26 ? -10.055 13.883 16.625 1 94.62 26 GLN B N 1
ATOM 1435 C CA . GLN B 1 26 ? -10.305 13.281 17.938 1 94.62 26 GLN B CA 1
ATOM 1436 C C . GLN B 1 26 ? -10.578 11.789 17.812 1 94.62 26 GLN B C 1
ATOM 1438 O O . GLN B 1 26 ? -11.008 11.312 16.75 1 94.62 26 GLN B O 1
ATOM 1443 N N . VAL B 1 27 ? -10.352 11.062 18.891 1 97.25 27 VAL B N 1
ATOM 1444 C CA . VAL B 1 27 ? -10.641 9.633 18.938 1 97.25 27 VAL B CA 1
ATOM 1445 C C . VAL B 1 27 ? -12.117 9.398 18.625 1 97.25 27 VAL B C 1
ATOM 1447 O O . VAL B 1 27 ? -12.992 10.094 19.156 1 97.25 27 VAL B O 1
ATOM 1450 N N . GLY B 1 28 ? -12.414 8.477 17.734 1 98.12 28 GLY B N 1
ATOM 1451 C CA . GLY B 1 28 ? -13.773 8.18 17.328 1 98.12 28 GLY B CA 1
ATOM 1452 C C . GLY B 1 28 ? -14.148 8.812 16 1 98.12 28 GLY B C 1
ATOM 1453 O O . GLY B 1 28 ? -15.148 8.438 15.391 1 98.12 28 GLY B O 1
ATOM 1454 N N . ASP B 1 29 ? -13.344 9.812 15.57 1 98 29 ASP B N 1
ATOM 1455 C CA . ASP B 1 29 ? -13.578 10.391 14.25 1 98 29 ASP B CA 1
ATOM 1456 C C . ASP B 1 29 ? -13.547 9.32 13.164 1 98 29 ASP B C 1
ATOM 1458 O O . ASP B 1 29 ? -12.734 8.398 13.219 1 98 29 ASP B O 1
ATOM 1462 N N . ARG B 1 30 ? -14.469 9.492 12.18 1 98.5 30 ARG B N 1
ATOM 1463 C CA . ARG B 1 30 ? -14.578 8.531 11.086 1 98.5 30 ARG B CA 1
ATOM 1464 C C . ARG B 1 30 ? -14.648 9.234 9.734 1 98.5 30 ARG B C 1
ATOM 1466 O O . ARG B 1 30 ? -15.102 10.375 9.656 1 98.5 30 ARG B O 1
ATOM 1473 N N . ALA B 1 31 ? -14.188 8.602 8.703 1 98.75 31 ALA B N 1
ATOM 1474 C CA . ALA B 1 31 ? -14.336 9.016 7.309 1 98.75 31 ALA B CA 1
ATOM 1475 C C . ALA B 1 31 ? -14.336 7.816 6.371 1 98.75 31 ALA B C 1
ATOM 1477 O O . ALA B 1 31 ? -13.898 6.727 6.75 1 98.75 31 ALA B O 1
ATOM 1478 N N . GLU B 1 32 ? -14.922 7.996 5.227 1 98.81 32 GLU B N 1
ATOM 1479 C CA . GLU B 1 32 ? -15 6.895 4.27 1 98.81 32 GLU B CA 1
ATOM 1480 C C . GLU B 1 32 ? -15.07 7.414 2.838 1 98.81 32 GLU B C 1
ATOM 1482 O O . GLU B 1 32 ? -15.352 8.594 2.613 1 98.81 32 GLU B O 1
ATOM 1487 N N . LEU B 1 33 ? -14.766 6.605 1.854 1 98.75 33 LEU B N 1
ATOM 1488 C CA . LEU B 1 33 ? -15 6.84 0.433 1 98.75 33 LEU B CA 1
ATOM 1489 C C . LEU B 1 33 ? -15.266 5.527 -0.298 1 98.75 33 LEU B C 1
ATOM 1491 O O . LEU B 1 33 ? -14.969 4.453 0.224 1 98.75 33 LEU B O 1
ATOM 1495 N N . THR B 1 34 ? -15.914 5.59 -1.426 1 98.81 34 THR B N 1
ATOM 1496 C CA . THR B 1 34 ? -16.188 4.414 -2.244 1 98.81 34 THR B CA 1
ATOM 1497 C C . THR B 1 34 ? -15.5 4.523 -3.6 1 98.81 34 THR B C 1
ATOM 1499 O O . THR B 1 34 ? -15.242 5.625 -4.086 1 98.81 34 THR B O 1
ATOM 1502 N N . LYS B 1 35 ? -15.195 3.377 -4.129 1 98.81 35 LYS B N 1
ATOM 1503 C CA . LYS B 1 35 ? -14.539 3.311 -5.434 1 98.81 35 LYS B CA 1
ATOM 1504 C C . LYS B 1 35 ? -14.859 1.994 -6.141 1 98.81 35 LYS B C 1
ATOM 1506 O O . LYS B 1 35 ? -15.055 0.967 -5.488 1 98.81 35 LYS B O 1
ATOM 1511 N N . THR B 1 36 ? -15.047 2.066 -7.398 1 98.94 36 THR B N 1
ATOM 1512 C CA . THR B 1 36 ? -15.047 0.895 -8.273 1 98.94 36 THR B CA 1
ATOM 1513 C C . THR B 1 36 ? -13.852 0.917 -9.211 1 98.94 36 THR B C 1
ATOM 1515 O O . THR B 1 36 ? -13.758 1.78 -10.086 1 98.94 36 THR B O 1
ATOM 1518 N N . PHE B 1 37 ? -12.914 -0.022 -9.016 1 98.94 37 PHE B N 1
ATOM 1519 C CA . PHE B 1 37 ? -11.766 -0.096 -9.914 1 98.94 37 PHE B CA 1
ATOM 1520 C C . PHE B 1 37 ? -12.125 -0.841 -11.195 1 98.94 37 PHE B C 1
ATOM 1522 O O . PHE B 1 37 ? -12.633 -1.963 -11.148 1 98.94 37 PHE B O 1
ATOM 1529 N N . THR B 1 38 ? -11.805 -0.223 -12.32 1 98.81 38 THR B N 1
ATOM 1530 C CA . THR B 1 38 ? -11.977 -0.867 -13.617 1 98.81 38 THR B CA 1
ATOM 1531 C C . THR B 1 38 ? -10.703 -1.602 -14.023 1 98.81 38 THR B C 1
ATOM 1533 O O . THR B 1 38 ? -9.656 -1.439 -13.391 1 98.81 38 THR B O 1
ATOM 1536 N N . GLN B 1 39 ? -10.82 -2.412 -15.117 1 98.75 39 GLN B N 1
ATOM 1537 C CA . GLN B 1 39 ? -9.633 -3.072 -15.648 1 98.75 39 GLN B CA 1
ATOM 1538 C C . GLN B 1 39 ? -8.594 -2.051 -16.094 1 98.75 39 GLN B C 1
ATOM 1540 O O . GLN B 1 39 ? -7.391 -2.289 -15.984 1 98.75 39 GLN B O 1
ATOM 1545 N N . ARG B 1 40 ? -9.055 -0.912 -16.594 1 98.62 40 ARG B N 1
ATOM 1546 C CA . ARG B 1 40 ? -8.141 0.149 -17 1 98.62 40 ARG B CA 1
ATOM 1547 C C . ARG B 1 40 ? -7.371 0.695 -15.805 1 98.62 40 ARG B C 1
ATOM 1549 O O . ARG B 1 40 ? -6.18 0.996 -1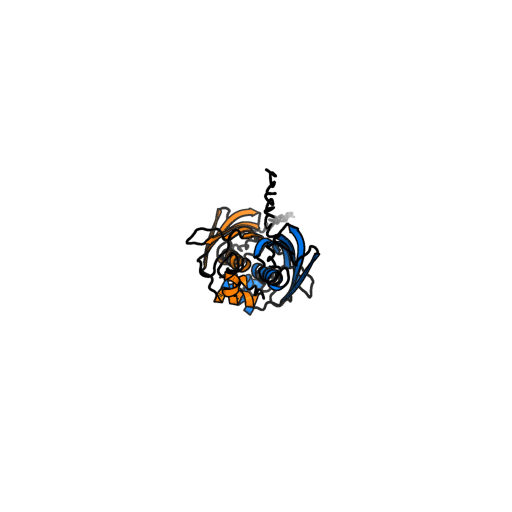5.906 1 98.62 40 ARG B O 1
ATOM 1556 N N . ASP B 1 41 ? -8.055 0.858 -14.688 1 98.88 41 ASP B N 1
ATOM 1557 C CA . ASP B 1 41 ? -7.383 1.3 -13.469 1 98.88 41 ASP B CA 1
ATOM 1558 C C . ASP B 1 41 ? -6.281 0.322 -13.07 1 98.88 41 ASP B C 1
ATOM 1560 O O . ASP B 1 41 ? -5.176 0.736 -12.711 1 98.88 41 ASP B O 1
ATOM 1564 N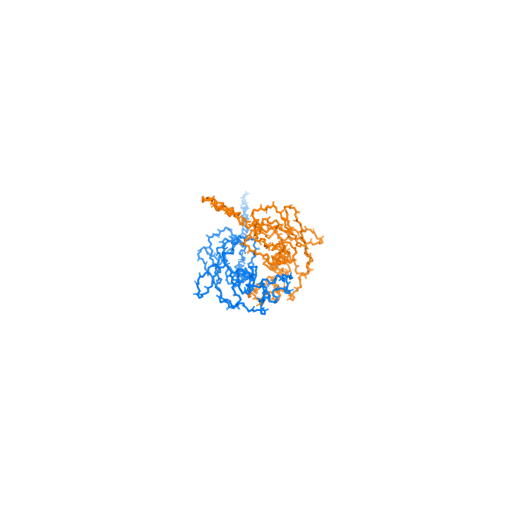 N . VAL B 1 42 ? -6.613 -0.972 -13.133 1 98.88 42 VAL B N 1
ATOM 1565 C CA . VAL B 1 42 ? -5.684 -2.031 -12.758 1 98.88 42 VAL B CA 1
ATOM 1566 C C . VAL B 1 42 ? -4.48 -2.02 -13.703 1 98.88 42 VAL B C 1
ATOM 1568 O O . VAL B 1 42 ? -3.336 -2.146 -13.258 1 98.88 42 VAL B O 1
ATOM 1571 N N . PHE B 1 43 ? -4.707 -1.789 -14.984 1 98.81 43 PHE B N 1
ATOM 1572 C CA . PHE B 1 43 ? -3.627 -1.674 -15.961 1 98.81 43 PHE B CA 1
ATOM 1573 C C . PHE B 1 43 ? -2.748 -0.467 -15.648 1 98.81 43 PHE B C 1
ATOM 1575 O O . PHE B 1 43 ? -1.52 -0.559 -15.695 1 98.81 43 PHE B O 1
ATOM 1582 N N . THR B 1 44 ? -3.35 0.636 -15.352 1 98.88 44 THR B N 1
ATOM 1583 C CA . THR B 1 44 ? -2.611 1.854 -15.039 1 98.88 44 THR B CA 1
ATOM 1584 C C . THR B 1 44 ? -1.707 1.644 -13.828 1 98.88 44 THR B C 1
ATOM 1586 O O . THR B 1 44 ? -0.548 2.064 -13.836 1 98.88 44 THR B O 1
ATOM 1589 N N . PHE B 1 45 ? -2.258 0.959 -12.836 1 98.94 45 PHE B N 1
ATOM 1590 C CA . PHE B 1 45 ? -1.45 0.674 -11.656 1 98.94 45 PHE B CA 1
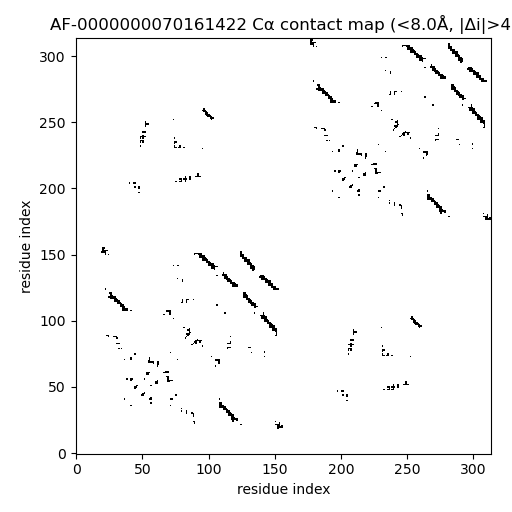ATOM 1591 C C . PHE B 1 45 ? -0.261 -0.209 -12.016 1 98.94 45 PHE B C 1
ATOM 1593 O O . PHE B 1 45 ? 0.85 0.01 -11.531 1 98.94 45 PHE B O 1
ATOM 1600 N N . SER B 1 46 ? -0.528 -1.185 -12.867 1 98.88 46 SER B N 1
ATOM 1601 C CA . SER B 1 46 ? 0.536 -2.086 -13.305 1 98.88 46 SER B CA 1
ATOM 1602 C C . SER B 1 46 ? 1.634 -1.329 -14.039 1 98.88 46 SER B C 1
ATOM 1604 O O . SER B 1 46 ? 2.82 -1.611 -13.859 1 98.88 46 SER B O 1
ATOM 1606 N N . GLU B 1 47 ? 1.272 -0.404 -14.844 1 98.56 47 GLU B N 1
ATOM 1607 C CA . GLU B 1 47 ? 2.248 0.401 -15.57 1 98.56 47 GLU B CA 1
ATOM 1608 C C . GLU B 1 47 ? 3.035 1.305 -14.625 1 98.56 47 GLU B C 1
ATOM 1610 O O . GLU B 1 47 ? 4.242 1.479 -14.789 1 98.56 47 GLU B O 1
ATOM 1615 N N . LEU B 1 48 ? 2.344 1.851 -13.703 1 98.69 48 LEU B N 1
ATOM 1616 C CA . LEU B 1 48 ? 2.934 2.783 -12.75 1 98.69 48 LEU B CA 1
ATOM 1617 C C . LEU B 1 48 ? 3.982 2.088 -11.891 1 98.69 48 LEU B C 1
ATOM 1619 O O . LEU B 1 48 ? 5.027 2.668 -11.586 1 98.69 48 LEU B O 1
ATOM 1623 N N . THR B 1 49 ? 3.795 0.842 -11.492 1 98.62 49 THR B N 1
ATOM 1624 C CA . THR B 1 49 ? 4.621 0.183 -10.492 1 98.62 49 THR B CA 1
ATOM 1625 C C . THR B 1 49 ? 5.52 -0.869 -11.133 1 98.62 49 THR B C 1
ATOM 1627 O O . THR B 1 49 ? 6.562 -1.225 -10.578 1 98.62 49 THR B O 1
ATOM 1630 N N . GLY B 1 50 ? 5.012 -1.439 -12.219 1 98.56 50 GLY B N 1
ATOM 1631 C CA . GLY B 1 50 ? 5.672 -2.584 -12.828 1 98.56 50 GLY B CA 1
ATOM 1632 C C . GLY B 1 50 ? 5.07 -3.912 -12.414 1 98.56 50 GLY B C 1
ATOM 1633 O O . GLY B 1 50 ? 5.531 -4.973 -12.836 1 98.56 50 GLY B O 1
ATOM 1634 N N . ASP B 1 51 ? 4.074 -3.9 -11.562 1 98.62 51 ASP B N 1
ATOM 1635 C CA . ASP B 1 51 ? 3.414 -5.137 -11.148 1 98.62 51 ASP B CA 1
ATOM 1636 C C . ASP B 1 51 ? 2.461 -5.633 -12.234 1 98.62 51 ASP B C 1
ATOM 1638 O O . ASP B 1 51 ? 1.267 -5.328 -12.203 1 98.62 51 ASP B O 1
ATOM 1642 N N . ASP B 1 52 ? 2.994 -6.469 -13.062 1 98.62 52 ASP B N 1
ATOM 1643 C CA . ASP B 1 52 ? 2.172 -6.996 -14.148 1 98.62 52 ASP B CA 1
ATOM 1644 C C . ASP B 1 52 ? 1.815 -8.461 -13.898 1 98.62 52 ASP B C 1
ATOM 1646 O O . ASP B 1 52 ? 1.664 -9.234 -14.844 1 98.62 52 ASP B O 1
ATOM 1650 N N . ASN B 1 53 ? 1.73 -8.875 -12.656 1 98.44 53 ASN B N 1
ATOM 1651 C CA . ASN B 1 53 ? 1.217 -10.195 -12.289 1 98.44 53 ASN B CA 1
ATOM 1652 C C . ASN B 1 53 ? -0.061 -10.523 -13.055 1 98.44 53 ASN B C 1
ATOM 1654 O O . ASN B 1 53 ? -1.05 -9.797 -12.969 1 98.44 53 ASN B O 1
ATOM 1658 N N . PRO B 1 54 ? -0.089 -11.578 -13.797 1 98.38 54 PRO B N 1
ATOM 1659 C CA . PRO B 1 54 ? -1.24 -11.859 -14.656 1 98.38 54 PRO B CA 1
ATOM 1660 C C . PRO B 1 54 ? -2.529 -12.07 -13.867 1 98.38 54 PRO B C 1
ATOM 1662 O O . PRO B 1 54 ? -3.623 -11.992 -14.43 1 98.38 54 PRO B O 1
ATOM 1665 N N . LEU B 1 55 ? -2.488 -12.328 -12.578 1 97.94 55 LEU B N 1
ATOM 1666 C CA . LEU B 1 55 ? -3.67 -12.406 -11.734 1 97.94 55 LEU B CA 1
ATOM 1667 C C . LEU B 1 55 ? -4.531 -11.156 -11.883 1 97.94 55 LEU B C 1
ATOM 1669 O O . LEU B 1 55 ? -5.746 -11.203 -11.688 1 97.94 55 LEU B O 1
ATOM 1673 N N . HIS B 1 56 ? -3.857 -10.062 -12.188 1 98.81 56 HIS B N 1
ATOM 1674 C CA . HIS B 1 56 ? -4.539 -8.773 -12.195 1 98.81 56 HIS B CA 1
ATOM 1675 C C . HIS B 1 56 ? -4.895 -8.352 -13.617 1 98.81 56 HIS B C 1
ATOM 1677 O O . HIS B 1 56 ? -5.715 -7.457 -13.82 1 98.81 56 HIS B O 1
ATOM 1683 N N . LEU B 1 57 ? -4.297 -8.938 -14.617 1 98.69 57 LEU B N 1
ATOM 1684 C CA . LEU B 1 57 ? -4.328 -8.344 -15.945 1 98.69 57 LEU B CA 1
ATOM 1685 C C . LEU B 1 57 ? -4.945 -9.297 -16.953 1 98.69 57 LEU B C 1
ATOM 1687 O O . LEU B 1 57 ? -5.477 -8.867 -17.984 1 98.69 57 LEU B O 1
ATOM 1691 N N . SER B 1 58 ? -4.82 -10.562 -16.688 1 98.38 58 SER B N 1
ATOM 1692 C CA . SER B 1 58 ? -5.203 -11.562 -17.672 1 98.38 58 SER B CA 1
ATOM 1693 C C . SER B 1 58 ? -6.402 -12.383 -17.203 1 98.38 58 SER B C 1
ATOM 1695 O O . SER B 1 58 ? -6.277 -13.203 -16.281 1 98.38 58 SER B O 1
ATOM 1697 N N . GLU B 1 59 ? -7.492 -12.234 -17.891 1 97.5 59 GLU B N 1
ATOM 1698 C CA . GLU B 1 59 ? -8.672 -13.039 -17.578 1 97.5 59 GLU B CA 1
ATOM 1699 C C . GLU B 1 59 ? -8.391 -14.523 -17.797 1 97.5 59 GLU B C 1
ATOM 1701 O O . GLU B 1 59 ? -8.852 -15.359 -17.016 1 97.5 59 GLU B O 1
ATOM 1706 N N . GLU B 1 60 ? -7.668 -14.781 -18.844 1 97.19 60 GLU B N 1
ATOM 1707 C CA . GLU B 1 60 ? -7.34 -16.172 -19.141 1 97.19 60 GLU B CA 1
ATOM 1708 C C . GLU B 1 60 ? -6.523 -16.797 -18.016 1 97.19 60 GLU B C 1
ATOM 1710 O O . GLU B 1 60 ? -6.793 -17.938 -17.609 1 97.19 60 GLU B O 1
ATOM 1715 N N . PHE B 1 61 ? -5.586 -16.156 -17.5 1 96.44 61 PHE B N 1
ATOM 1716 C CA . PHE B 1 61 ? -4.777 -16.641 -16.391 1 96.44 61 PHE B CA 1
ATOM 1717 C C . PHE B 1 61 ? -5.617 -16.797 -15.125 1 96.44 61 PHE B C 1
ATOM 1719 O O . PHE B 1 61 ? -5.57 -17.828 -14.453 1 96.44 61 PHE B O 1
ATOM 1726 N N . ALA B 1 62 ? -6.359 -15.766 -14.828 1 96.62 62 ALA B N 1
ATOM 1727 C CA . ALA B 1 62 ? -7.148 -15.742 -13.594 1 96.62 62 ALA B CA 1
ATOM 1728 C C . ALA B 1 62 ? -8.164 -16.891 -13.57 1 96.62 62 ALA B C 1
ATOM 1730 O O . ALA B 1 62 ? -8.43 -17.469 -12.523 1 96.62 62 ALA B O 1
ATOM 1731 N N . LYS B 1 63 ? -8.688 -17.234 -14.742 1 96.88 63 LYS B N 1
ATOM 1732 C CA . LYS B 1 63 ? -9.68 -18.312 -14.859 1 96.88 63 LYS B CA 1
ATOM 1733 C C . LYS B 1 63 ? -9.109 -19.641 -14.375 1 96.88 63 LYS B C 1
ATOM 1735 O O . LYS B 1 63 ? -9.859 -20.516 -13.961 1 96.88 63 LYS B O 1
ATOM 1740 N N . GLN B 1 64 ? -7.852 -19.75 -14.43 1 94.56 64 GLN B N 1
ATOM 1741 C CA . GLN B 1 64 ? -7.191 -21.016 -14.07 1 94.56 64 GLN B CA 1
ATOM 1742 C C . GLN B 1 64 ? -6.758 -21 -12.609 1 94.56 64 GLN B C 1
ATOM 1744 O O . GLN B 1 64 ? -6.07 -21.922 -12.156 1 94.56 64 GLN B O 1
ATOM 1749 N N . THR B 1 65 ? -7.082 -20 -11.922 1 93.94 65 THR B N 1
ATOM 1750 C CA . THR B 1 65 ? -6.77 -19.906 -10.5 1 93.94 65 THR B CA 1
ATOM 1751 C C . THR B 1 65 ? -8.039 -20 -9.656 1 93.94 65 THR B C 1
ATOM 1753 O O . THR B 1 65 ? -9.148 -20.062 -10.195 1 93.94 65 THR B O 1
ATOM 1756 N N . LYS B 1 66 ? -7.879 -20 -8.359 1 94.19 66 LYS B N 1
ATOM 1757 C CA . LYS B 1 66 ? -9 -20.094 -7.426 1 94.19 66 LYS B CA 1
ATOM 1758 C C . LYS B 1 66 ? -9.883 -18.844 -7.523 1 94.19 66 LYS B C 1
ATOM 1760 O O . LYS B 1 66 ? -11.023 -18.859 -7.051 1 94.19 66 LYS B O 1
ATOM 1765 N N . PHE B 1 67 ? -9.414 -17.828 -8.148 1 96.88 67 PHE B N 1
ATOM 1766 C CA . PHE B 1 67 ? -10.148 -16.578 -8.188 1 96.88 67 PHE B CA 1
ATOM 1767 C C . PHE B 1 67 ? -11.164 -16.578 -9.328 1 96.88 67 PHE B C 1
ATOM 1769 O O . PHE B 1 67 ? -12.203 -15.906 -9.242 1 96.88 67 PHE B O 1
ATOM 1776 N N . GLY B 1 68 ? -10.828 -17.234 -10.414 1 97.5 68 GLY B N 1
ATOM 1777 C CA . GLY B 1 68 ? -11.75 -17.359 -11.531 1 97.5 68 GLY B CA 1
ATOM 1778 C C . GLY B 1 68 ? -11.797 -16.125 -12.414 1 97.5 68 GLY B C 1
ATOM 1779 O O . GLY B 1 68 ? -12.109 -16.219 -13.602 1 97.5 68 GLY B O 1
ATOM 1780 N N . LYS B 1 69 ? -11.562 -14.953 -11.836 1 98.19 69 LYS B N 1
ATOM 1781 C CA . LYS B 1 69 ? -11.539 -13.664 -12.516 1 98.19 69 LYS B CA 1
ATOM 1782 C C . LYS B 1 69 ? -10.414 -12.781 -11.984 1 98.19 69 LYS B C 1
ATOM 1784 O O . LYS B 1 69 ? -9.82 -13.086 -10.945 1 98.19 69 LYS B O 1
ATOM 1789 N N . THR B 1 70 ? -10.133 -11.688 -12.719 1 98.75 70 THR B N 1
ATOM 1790 C CA . THR B 1 70 ? -9.062 -10.789 -12.289 1 98.75 70 THR B CA 1
ATOM 1791 C C . THR B 1 70 ? -9.422 -10.109 -10.977 1 98.75 70 THR B C 1
ATOM 1793 O O . THR B 1 70 ? -10.578 -9.742 -10.75 1 98.75 70 THR B O 1
ATOM 1796 N N . ILE B 1 71 ? -8.414 -9.938 -10.195 1 98.81 71 ILE B N 1
ATOM 1797 C CA . ILE B 1 71 ? -8.586 -9.273 -8.906 1 98.81 71 ILE B CA 1
ATOM 1798 C C . ILE B 1 71 ? -7.746 -8 -8.867 1 98.81 71 ILE B C 1
ATOM 1800 O O . ILE B 1 71 ? -6.785 -7.855 -9.625 1 98.81 71 ILE B O 1
ATOM 1804 N N . VAL B 1 72 ? -8.117 -7.047 -8.062 1 98.94 72 VAL B N 1
ATOM 1805 C CA . VAL B 1 72 ? -7.414 -5.785 -7.871 1 98.94 72 VAL B CA 1
ATOM 1806 C C . VAL B 1 72 ? -6.172 -6.008 -7.012 1 98.94 72 VAL B C 1
ATOM 1808 O O . VAL B 1 72 ? -6.211 -6.781 -6.047 1 98.94 72 VAL B O 1
ATOM 1811 N N . HIS B 1 73 ? -5.09 -5.395 -7.383 1 98.88 73 HIS B N 1
ATOM 1812 C CA . HIS B 1 73 ? -3.9 -5.461 -6.543 1 98.88 73 HIS B CA 1
ATOM 1813 C C . HIS B 1 73 ? -4.215 -5.043 -5.109 1 98.88 73 HIS B C 1
ATOM 1815 O O . HIS B 1 73 ? -4.801 -3.984 -4.883 1 98.88 73 HIS B O 1
ATOM 1821 N N . GLY B 1 74 ? -3.711 -5.781 -4.07 1 98.75 74 GLY B N 1
ATOM 1822 C CA . GLY B 1 74 ? -3.881 -5.383 -2.682 1 98.75 74 GLY B CA 1
ATOM 1823 C C . GLY B 1 74 ? -3.332 -3.998 -2.389 1 98.75 74 GLY B C 1
ATOM 1824 O O . GLY B 1 74 ? -3.965 -3.213 -1.68 1 98.75 74 GLY B O 1
ATOM 1825 N N . VAL B 1 75 ? -2.209 -3.701 -2.902 1 98.44 75 VAL B N 1
ATOM 1826 C CA . VAL B 1 75 ? -1.575 -2.406 -2.676 1 98.44 75 VAL B CA 1
ATOM 1827 C C . VAL B 1 75 ? -2.447 -1.295 -3.256 1 98.44 75 VAL B C 1
ATOM 1829 O O . VAL B 1 75 ? -2.531 -0.203 -2.688 1 98.44 75 VAL B O 1
ATOM 1832 N N . LEU B 1 76 ? -3.061 -1.506 -4.422 1 98.75 76 LEU B N 1
ATOM 1833 C CA . LEU B 1 76 ? -3.967 -0.517 -4.996 1 98.75 76 LEU B CA 1
ATOM 1834 C C . LEU B 1 76 ? -5.172 -0.293 -4.086 1 98.75 76 LEU B C 1
ATOM 1836 O O . LEU B 1 76 ? -5.613 0.844 -3.902 1 98.75 76 LEU B O 1
ATOM 1840 N N . ILE B 1 77 ? -5.723 -1.288 -3.498 1 98.88 77 ILE B N 1
ATOM 1841 C CA . ILE B 1 77 ? -6.797 -1.16 -2.518 1 98.88 77 ILE B CA 1
ATOM 1842 C C . ILE B 1 77 ? -6.336 -0.283 -1.356 1 98.88 77 ILE B C 1
ATOM 1844 O O . ILE B 1 77 ? -7.062 0.61 -0.917 1 98.88 77 ILE B O 1
ATOM 1848 N N . SER B 1 78 ? -5.105 -0.566 -0.879 1 98.69 78 SER B N 1
ATOM 1849 C CA . SER B 1 78 ? -4.531 0.246 0.19 1 98.69 78 SER B CA 1
ATOM 1850 C C . SER B 1 78 ? -4.465 1.716 -0.209 1 98.69 78 SER B C 1
ATOM 1852 O O . SER B 1 78 ? -4.488 2.6 0.651 1 98.69 78 SER B O 1
ATOM 1854 N N . GLY B 1 79 ? -4.395 1.979 -1.507 1 98.81 79 GLY B N 1
ATOM 1855 C CA . GLY B 1 79 ? -4.41 3.34 -2.02 1 98.81 79 GLY B CA 1
ATOM 1856 C C . GLY B 1 79 ? -5.672 4.098 -1.656 1 98.81 79 GLY B C 1
ATOM 1857 O O . GLY B 1 79 ? -5.648 5.324 -1.522 1 98.81 79 GLY B O 1
ATOM 1858 N N . LEU B 1 80 ? -6.766 3.43 -1.468 1 98.88 80 LEU B N 1
ATOM 1859 C CA . LEU B 1 80 ? -8.008 4.082 -1.065 1 98.88 80 LEU B CA 1
ATOM 1860 C C . LEU B 1 80 ? -7.922 4.566 0.377 1 98.88 80 LEU B C 1
ATOM 1862 O O . LEU B 1 80 ? -8.469 5.621 0.714 1 98.88 80 LEU B O 1
ATOM 1866 N N . ILE B 1 81 ? -7.246 3.803 1.218 1 98.81 81 ILE B N 1
ATOM 1867 C CA . ILE B 1 81 ? -7.035 4.219 2.6 1 98.81 81 ILE B CA 1
ATOM 1868 C C . ILE B 1 81 ? -6.152 5.469 2.631 1 98.81 81 ILE B C 1
ATOM 1870 O O . ILE B 1 81 ? -6.441 6.418 3.361 1 98.81 81 ILE B O 1
ATOM 1874 N N . SER B 1 82 ? -5.145 5.383 1.811 1 98.38 82 SER B N 1
ATOM 1875 C CA . SER B 1 82 ? -4.309 6.574 1.713 1 98.38 82 SER B CA 1
ATOM 1876 C C . SER B 1 82 ? -5.125 7.789 1.293 1 98.38 82 SER B C 1
ATOM 1878 O O . SER B 1 82 ? -4.902 8.898 1.792 1 98.38 82 SER B O 1
ATOM 1880 N N . ALA B 1 83 ? -6.055 7.586 0.392 1 98.81 83 ALA B N 1
ATOM 1881 C CA . ALA B 1 83 ? -6.918 8.664 -0.072 1 98.81 83 ALA B CA 1
ATOM 1882 C C . ALA B 1 83 ? -7.785 9.203 1.064 1 98.81 83 ALA B C 1
ATOM 1884 O O . ALA B 1 83 ? -7.871 10.414 1.271 1 98.81 83 ALA B O 1
ATOM 1885 N N . VAL B 1 84 ? -8.422 8.32 1.821 1 98.81 84 VAL B N 1
ATOM 1886 C CA . VAL B 1 84 ? -9.25 8.742 2.947 1 98.81 84 VAL B CA 1
ATOM 1887 C C . VAL B 1 84 ? -8.414 9.578 3.918 1 98.81 84 VAL B C 1
ATOM 1889 O O . VAL B 1 84 ? -8.828 10.664 4.324 1 98.81 84 VAL B O 1
ATOM 1892 N N . LEU B 1 85 ? -7.246 9.117 4.219 1 98.38 85 LEU B N 1
ATOM 1893 C CA . LEU B 1 85 ? -6.398 9.742 5.23 1 98.38 85 LEU B CA 1
ATOM 1894 C C . LEU B 1 85 ? -5.844 11.07 4.73 1 98.38 85 LEU B C 1
ATOM 1896 O O . LEU B 1 85 ? -5.777 12.039 5.484 1 98.38 85 LEU B O 1
ATOM 1900 N N . GLY B 1 86 ? -5.473 11.094 3.484 1 97.5 86 GLY B N 1
ATOM 1901 C CA . GLY B 1 86 ? -4.801 12.258 2.939 1 97.5 86 GLY B CA 1
ATOM 1902 C C . GLY B 1 86 ? -5.762 13.352 2.514 1 97.5 86 GLY B C 1
ATOM 1903 O O . GLY B 1 86 ? -5.355 14.5 2.299 1 97.5 86 GLY B O 1
ATOM 1904 N N . THR B 1 87 ? -7.062 13 2.393 1 97.5 87 THR B N 1
ATOM 1905 C CA . THR B 1 87 ? -7.969 13.984 1.818 1 97.5 87 THR B CA 1
ATOM 1906 C C . THR B 1 87 ? -9.117 14.289 2.777 1 97.5 87 THR B C 1
ATOM 1908 O O . THR B 1 87 ? -9.703 15.375 2.732 1 97.5 87 THR B O 1
ATOM 1911 N N . LYS B 1 88 ? -9.445 13.375 3.658 1 96.75 88 LYS B N 1
ATOM 1912 C CA . LYS B 1 88 ? -10.648 13.555 4.461 1 96.75 88 LYS B CA 1
ATOM 1913 C C . LYS B 1 88 ? -10.32 13.609 5.949 1 96.75 88 LYS B C 1
ATOM 1915 O O . LYS B 1 88 ? -10.625 14.594 6.625 1 96.75 88 LYS B O 1
ATOM 1920 N N . MET B 1 89 ? -9.742 12.641 6.449 1 96.06 89 MET B N 1
ATOM 1921 C CA . MET B 1 89 ? -9.453 12.5 7.875 1 96.06 89 MET B CA 1
ATOM 1922 C C . MET B 1 89 ? -8.227 11.625 8.102 1 96.06 89 MET B C 1
ATOM 1924 O O . MET B 1 89 ? -8.25 10.422 7.805 1 96.06 89 MET B O 1
ATOM 1928 N N . PRO B 1 90 ? -7.141 12.305 8.594 1 95.94 90 PRO B N 1
ATOM 1929 C CA . PRO B 1 90 ? -6.98 13.633 9.188 1 95.94 90 PRO B CA 1
ATOM 1930 C C . PRO B 1 90 ? -7.023 14.75 8.148 1 95.94 90 PRO B C 1
ATOM 1932 O O . PRO B 1 90 ? -7.309 15.906 8.484 1 95.94 90 PRO B O 1
ATOM 1935 N N . GLY B 1 91 ? -6.676 14.305 6.84 1 95.25 91 GLY B N 1
ATOM 1936 C CA . GLY B 1 91 ? -6.812 15.312 5.801 1 95.25 91 GLY B CA 1
ATOM 1937 C C . GLY B 1 91 ? -5.48 15.797 5.258 1 95.25 91 GLY B C 1
ATOM 1938 O O . GLY B 1 91 ? -4.438 15.203 5.539 1 95.25 91 GLY B O 1
ATOM 1939 N N . PRO B 1 92 ? -5.512 16.906 4.434 1 95.12 92 PRO B N 1
ATOM 1940 C CA . PRO B 1 92 ? -4.301 17.391 3.771 1 95.12 92 PRO B CA 1
ATOM 1941 C C . PRO B 1 92 ? -3.146 17.609 4.746 1 95.12 92 PRO B C 1
ATOM 1943 O O . PRO B 1 92 ? -3.346 18.156 5.832 1 95.12 92 PRO B O 1
ATOM 1946 N N . GLY B 1 93 ? -1.969 17.156 4.301 1 95.44 93 GLY B N 1
ATOM 1947 C CA . GLY B 1 93 ? -0.786 17.297 5.133 1 95.44 93 GLY B CA 1
ATOM 1948 C C . GLY B 1 93 ? -0.51 16.078 5.992 1 95.44 93 GLY B C 1
ATOM 1949 O O . GLY B 1 93 ? 0.56 15.961 6.594 1 95.44 93 GLY B O 1
ATOM 1950 N N . CYS B 1 94 ? -1.45 15.18 6.035 1 96.38 94 CYS B N 1
ATOM 1951 C CA . CYS B 1 94 ? -1.27 13.938 6.781 1 96.38 94 CYS B CA 1
ATOM 1952 C C . CYS B 1 94 ? -0.097 13.133 6.23 1 96.38 94 CYS B C 1
ATOM 1954 O O . CYS B 1 94 ? 0.04 12.984 5.016 1 96.38 94 CYS B O 1
ATOM 1956 N N . VAL B 1 95 ? 0.727 12.57 7.18 1 97.44 95 VAL B N 1
ATOM 1957 C CA . VAL B 1 95 ? 1.889 11.789 6.777 1 97.44 95 VAL B CA 1
ATOM 1958 C C . VAL B 1 95 ? 1.706 10.336 7.203 1 97.44 95 VAL B C 1
ATOM 1960 O O . VAL B 1 95 ? 1.46 10.055 8.375 1 97.44 95 VAL B O 1
ATOM 1963 N N . PHE B 1 96 ? 1.805 9.469 6.246 1 97.81 96 PHE B N 1
ATOM 1964 C CA . PHE B 1 96 ? 1.689 8.031 6.453 1 97.81 96 PHE B CA 1
ATOM 1965 C C . PHE B 1 96 ? 2.977 7.465 7.039 1 97.81 96 PHE B C 1
ATOM 1967 O O . PHE B 1 96 ? 4.039 7.551 6.422 1 97.81 96 PHE B O 1
ATOM 1974 N N . LEU B 1 97 ? 2.914 6.848 8.281 1 98.56 97 LEU B N 1
ATOM 1975 C CA . LEU B 1 97 ? 4.129 6.43 8.969 1 98.56 97 LEU B CA 1
ATOM 1976 C C . LEU B 1 97 ? 4.293 4.914 8.914 1 98.56 97 LEU B C 1
ATOM 1978 O O . LEU B 1 97 ? 5.402 4.41 8.727 1 98.56 97 LEU B O 1
ATOM 1982 N N . SER B 1 98 ? 3.258 4.215 9.195 1 98.81 98 SER B N 1
ATOM 1983 C CA . SER B 1 98 ? 3.324 2.756 9.133 1 98.81 98 SER B CA 1
ATOM 1984 C C . SER B 1 98 ? 1.934 2.146 8.984 1 98.81 98 SER B C 1
ATOM 1986 O O . SER B 1 98 ? 0.926 2.832 9.172 1 98.81 98 SER B O 1
ATOM 1988 N N . GLN B 1 99 ? 1.962 0.825 8.609 1 98.75 99 GLN B N 1
ATOM 1989 C CA . GLN B 1 99 ? 0.704 0.103 8.461 1 98.75 99 GLN B CA 1
ATOM 1990 C C . GLN B 1 99 ? 0.889 -1.388 8.727 1 98.75 99 GLN B C 1
ATOM 1992 O O . GLN B 1 99 ? 1.929 -1.96 8.391 1 98.75 99 GLN B O 1
ATOM 1997 N N . GLU B 1 100 ? -0.036 -1.925 9.375 1 98.81 100 GLU B N 1
ATOM 1998 C CA . GLU B 1 100 ? -0.251 -3.365 9.477 1 98.81 100 GLU B CA 1
ATOM 1999 C C . GLU B 1 100 ? -1.59 -3.77 8.867 1 98.81 100 GLU B C 1
ATOM 2001 O O . GLU B 1 100 ? -2.646 -3.512 9.445 1 98.81 100 GLU B O 1
ATOM 2006 N N . ILE B 1 101 ? -1.501 -4.48 7.77 1 98.75 101 ILE B N 1
ATOM 2007 C CA . ILE B 1 101 ? -2.709 -4.699 6.98 1 98.75 101 ILE B CA 1
ATOM 2008 C C . ILE B 1 101 ? -2.785 -6.16 6.547 1 98.75 101 ILE B C 1
ATOM 2010 O O . ILE B 1 101 ? -1.759 -6.793 6.285 1 98.75 101 ILE B O 1
ATOM 2014 N N . SER B 1 102 ? -3.979 -6.672 6.445 1 98.88 102 SER B N 1
ATOM 2015 C CA . SER B 1 102 ? -4.246 -7.988 5.875 1 98.88 102 SER B CA 1
ATOM 2016 C C . SER B 1 102 ? -5.285 -7.906 4.758 1 98.88 102 SER B C 1
ATOM 2018 O O . SER B 1 102 ? -6.074 -6.961 4.707 1 98.88 102 SER B O 1
ATOM 2020 N N . PHE B 1 103 ? -5.258 -8.906 3.924 1 98.88 103 PHE B N 1
ATOM 2021 C CA . PHE B 1 103 ? -6.188 -9.031 2.807 1 98.88 103 PHE B CA 1
ATOM 2022 C C . PHE B 1 103 ? -6.949 -10.352 2.889 1 98.88 103 PHE B C 1
ATOM 2024 O O . PHE B 1 103 ? -6.609 -11.312 2.199 1 98.88 103 PHE B O 1
ATOM 2031 N N . PRO B 1 104 ? -8.039 -10.352 3.578 1 98.81 104 PRO B N 1
ATOM 2032 C CA . PRO B 1 104 ? -8.711 -11.609 3.9 1 98.81 104 PRO B CA 1
ATOM 2033 C C . PRO B 1 104 ? -9.461 -12.203 2.709 1 98.81 104 PRO B C 1
ATOM 2035 O O . PRO B 1 104 ? -9.758 -13.398 2.691 1 98.81 104 PRO B O 1
ATOM 2038 N N . ALA B 1 105 ? -9.859 -11.406 1.748 1 98.75 105 ALA B N 1
ATOM 2039 C CA . ALA B 1 105 ? -10.586 -11.828 0.551 1 98.75 105 ALA B CA 1
ATOM 2040 C C . ALA B 1 105 ? -10.203 -10.977 -0.653 1 98.75 105 ALA B C 1
ATOM 2042 O O . ALA B 1 105 ? -9.727 -9.852 -0.495 1 98.75 105 ALA B O 1
ATOM 2043 N N . PRO B 1 106 ? -10.414 -11.547 -1.828 1 98.81 106 PRO B N 1
ATOM 2044 C CA . PRO B 1 106 ? -10.086 -10.75 -3.014 1 98.81 106 PRO B CA 1
ATOM 2045 C C . PRO B 1 106 ? -11.109 -9.648 -3.291 1 98.81 106 PRO B C 1
ATOM 2047 O O . PRO B 1 106 ? -12.281 -9.781 -2.92 1 98.81 106 PRO B O 1
ATOM 2050 N N . LEU B 1 107 ? -10.688 -8.586 -3.82 1 98.94 107 LEU B N 1
ATOM 2051 C CA . LEU B 1 107 ? -11.547 -7.629 -4.496 1 98.94 107 LEU B CA 1
ATOM 2052 C C . LEU B 1 107 ? -11.539 -7.852 -6.004 1 98.94 107 LEU B C 1
ATOM 2054 O O . LEU B 1 107 ? -10.484 -7.75 -6.645 1 98.94 107 LEU B O 1
ATOM 2058 N N . TYR B 1 108 ? -12.641 -8.164 -6.562 1 98.88 108 TYR B N 1
ATOM 2059 C CA . TYR B 1 108 ? -12.711 -8.391 -8 1 98.88 108 TYR B CA 1
ATOM 2060 C C . TYR B 1 108 ? -12.867 -7.07 -8.75 1 98.88 108 TYR B C 1
ATOM 2062 O O . TYR B 1 108 ? -13.547 -6.16 -8.281 1 98.88 108 TYR B O 1
ATOM 2070 N N . VAL B 1 109 ? -12.219 -7.07 -9.867 1 98.81 109 VAL B N 1
ATOM 2071 C CA . VAL B 1 109 ? -12.375 -5.902 -10.727 1 98.81 109 VAL B CA 1
ATOM 2072 C C . VAL B 1 109 ? -13.852 -5.652 -11 1 98.81 109 VAL B C 1
ATOM 2074 O O . VAL B 1 109 ? -14.602 -6.59 -11.289 1 98.81 109 VAL B O 1
ATOM 2077 N N . GLY B 1 110 ? -14.266 -4.41 -10.812 1 98.75 110 GLY B N 1
ATOM 2078 C CA . GLY B 1 110 ? -15.648 -4.051 -11.078 1 98.75 110 GLY B CA 1
ATOM 2079 C C . GLY B 1 110 ? -16.516 -4.02 -9.836 1 98.75 110 GLY B C 1
ATOM 2080 O O . GLY B 1 110 ? -17.625 -3.506 -9.867 1 98.75 110 GLY B O 1
ATOM 2081 N N . GLU B 1 111 ? -16.078 -4.559 -8.773 1 98.88 111 GLU B N 1
ATOM 2082 C CA . GLU B 1 111 ? -16.828 -4.488 -7.52 1 98.88 111 GLU B CA 1
ATOM 2083 C C . GLU B 1 111 ? -16.656 -3.133 -6.848 1 98.88 111 GLU B C 1
ATOM 2085 O O . GLU B 1 111 ? -15.555 -2.578 -6.832 1 98.88 111 GLU B O 1
ATOM 2090 N N . GLU B 1 112 ? -17.75 -2.619 -6.395 1 98.94 112 GLU B N 1
ATOM 2091 C CA . GLU B 1 112 ? -17.672 -1.392 -5.609 1 98.94 112 GLU B CA 1
ATOM 2092 C C . GLU B 1 112 ? -17.172 -1.675 -4.195 1 98.94 112 GLU B C 1
ATOM 2094 O O . GLU B 1 112 ? -17.672 -2.58 -3.523 1 98.94 112 GLU B O 1
ATOM 2099 N N . VAL B 1 113 ? -16.219 -0.871 -3.727 1 98.94 113 VAL B N 1
ATOM 2100 C CA . VAL B 1 113 ? -15.594 -1.111 -2.43 1 98.94 113 VAL B CA 1
ATOM 2101 C C . VAL B 1 113 ? -15.672 0.154 -1.577 1 98.94 113 VAL B C 1
ATOM 2103 O O . VAL B 1 113 ? -15.484 1.263 -2.084 1 98.94 113 VAL B O 1
ATOM 2106 N N . LEU B 1 114 ? -16 -0.021 -0.33 1 98.94 114 LEU B N 1
ATOM 2107 C CA . LEU B 1 114 ? -16.016 1.043 0.667 1 98.94 114 LEU B CA 1
ATOM 2108 C C . LEU B 1 114 ? -14.742 1.005 1.515 1 98.94 114 LEU B C 1
ATOM 2110 O O . LEU B 1 114 ? -14.438 -0.015 2.139 1 98.94 114 LEU B O 1
ATOM 2114 N N . ALA B 1 115 ? -14.031 2.09 1.505 1 98.94 115 ALA B N 1
ATOM 2115 C CA . ALA B 1 115 ? -12.875 2.279 2.383 1 98.94 115 ALA B CA 1
ATOM 2116 C C . ALA B 1 115 ? -13.242 3.141 3.59 1 98.94 115 ALA B C 1
ATOM 2118 O O . ALA B 1 115 ? -13.766 4.246 3.434 1 98.94 115 ALA B O 1
ATOM 2119 N N . ALA B 1 116 ? -12.922 2.639 4.738 1 98.94 116 ALA B N 1
ATOM 2120 C CA . ALA B 1 116 ? -13.297 3.336 5.965 1 98.94 116 ALA B CA 1
ATOM 2121 C C . ALA B 1 116 ? -12.117 3.438 6.922 1 98.94 116 ALA B C 1
ATOM 2123 O O . ALA B 1 116 ? -11.258 2.555 6.953 1 98.94 116 ALA B O 1
ATOM 2124 N N . ALA B 1 117 ? -12.141 4.527 7.668 1 98.94 117 ALA B N 1
ATOM 2125 C CA . ALA B 1 117 ? -11.117 4.797 8.672 1 98.94 117 ALA B CA 1
ATOM 2126 C C . ALA B 1 117 ? -11.742 5.316 9.961 1 98.94 117 ALA B C 1
ATOM 2128 O O . ALA B 1 117 ? -12.711 6.086 9.93 1 98.94 117 ALA B O 1
ATOM 2129 N N . GLU B 1 118 ? -11.148 4.898 11.086 1 98.88 118 GLU B N 1
ATOM 2130 C CA . GLU B 1 118 ? -11.578 5.379 12.391 1 98.88 118 GLU B CA 1
ATOM 2131 C C . GLU B 1 118 ? -10.391 5.617 13.312 1 98.88 118 GLU B C 1
ATOM 2133 O O . GLU B 1 118 ? -9.547 4.734 13.484 1 98.88 118 GLU B O 1
ATOM 2138 N N . VAL B 1 119 ? -10.367 6.824 13.953 1 98.62 119 VAL B N 1
ATOM 2139 C CA . VAL B 1 119 ? -9.297 7.145 14.891 1 98.62 119 VAL B CA 1
ATOM 2140 C C . VAL B 1 119 ? -9.5 6.379 16.188 1 98.62 119 VAL B C 1
ATOM 2142 O O . VAL B 1 119 ? -10.523 6.539 16.859 1 98.62 119 VAL B O 1
ATOM 2145 N N . LYS B 1 120 ? -8.453 5.637 16.578 1 98.81 120 LYS B N 1
ATOM 2146 C CA . LYS B 1 120 ? -8.586 4.793 17.766 1 98.81 120 LYS B CA 1
ATOM 2147 C C . LYS B 1 120 ? -7.77 5.348 18.938 1 98.81 120 LYS B C 1
ATOM 2149 O O . LYS B 1 120 ? -8.125 5.152 20.094 1 98.81 120 LYS B O 1
ATOM 2154 N N . LYS B 1 121 ? -6.695 5.965 18.609 1 98.25 121 LYS B N 1
ATOM 2155 C CA . LYS B 1 121 ? -5.781 6.504 19.609 1 98.25 121 LYS B CA 1
ATOM 2156 C C . LYS B 1 121 ? -5.066 7.746 19.094 1 98.25 121 LYS B C 1
ATOM 2158 O O . LYS B 1 121 ? -4.762 7.84 17.906 1 98.25 121 LYS B O 1
ATOM 2163 N N . LEU B 1 122 ? -4.871 8.664 19.984 1 95.81 122 LEU B N 1
ATOM 2164 C CA . LEU B 1 122 ? -4.109 9.875 19.688 1 95.81 122 LEU B CA 1
ATOM 2165 C C . LEU B 1 122 ? -3.02 10.102 20.734 1 95.81 122 LEU B C 1
ATOM 2167 O O . LEU B 1 122 ? -3.299 10.117 21.938 1 95.81 122 LEU B O 1
ATOM 2171 N N . LYS B 1 123 ? -1.863 10.148 20.281 1 93.62 123 LYS B N 1
ATOM 2172 C CA . LYS B 1 123 ? -0.714 10.484 21.109 1 93.62 123 LYS B CA 1
ATOM 2173 C C . LYS B 1 123 ? 0.09 11.625 20.5 1 93.62 123 LYS B C 1
ATOM 2175 O O . LYS B 1 123 ? 0.853 11.422 19.547 1 93.62 123 LYS B O 1
ATOM 2180 N N . ARG B 1 124 ? -0.084 12.812 21.062 1 89.31 124 ARG B N 1
ATOM 2181 C CA . ARG B 1 124 ? 0.549 13.992 20.484 1 89.31 124 ARG B CA 1
ATOM 2182 C C . ARG B 1 124 ? 0.128 14.188 19.031 1 89.31 124 ARG B C 1
ATOM 2184 O O . ARG B 1 124 ? -1.063 14.297 18.734 1 89.31 124 ARG B O 1
ATOM 2191 N N . SER B 1 125 ? 1.091 14.164 18.094 1 92.69 125 SER B N 1
ATOM 2192 C CA . SER B 1 125 ? 0.759 14.398 16.688 1 92.69 125 SER B CA 1
ATOM 2193 C C . SER B 1 125 ? 0.603 13.078 15.938 1 92.69 125 SER B C 1
ATOM 2195 O O . SER B 1 125 ? 0.5 13.07 14.703 1 92.69 125 SER B O 1
ATOM 2197 N N . ILE B 1 126 ? 0.489 12.031 16.75 1 96.75 126 ILE B N 1
ATOM 2198 C CA . ILE B 1 126 ? 0.39 10.719 16.125 1 96.75 126 ILE B CA 1
ATOM 2199 C C . ILE B 1 126 ? -1.006 10.141 16.344 1 96.75 126 ILE B C 1
ATOM 2201 O O . ILE B 1 126 ? -1.508 10.133 17.469 1 96.75 126 ILE B O 1
ATOM 2205 N N . ALA B 1 127 ? -1.589 9.703 15.297 1 97.81 127 ALA B N 1
ATOM 2206 C CA . ALA B 1 127 ? -2.883 9.023 15.375 1 97.81 127 ALA B CA 1
ATOM 2207 C C . ALA B 1 127 ? -2.762 7.562 14.961 1 97.81 127 ALA B C 1
ATOM 2209 O O . ALA B 1 127 ? -2.062 7.238 14 1 97.81 127 ALA B O 1
ATOM 2210 N N . PHE B 1 128 ? -3.418 6.703 15.703 1 98.75 128 PHE B N 1
ATOM 2211 C CA . PHE B 1 128 ? -3.631 5.309 15.344 1 98.75 128 PHE B CA 1
ATOM 2212 C C . PHE B 1 128 ? -5.031 5.102 14.773 1 98.75 128 PHE B C 1
ATOM 2214 O O . PHE B 1 128 ? -6.023 5.355 15.461 1 98.75 128 PHE B O 1
ATOM 2221 N N . ILE B 1 129 ? -5.043 4.645 13.602 1 98.81 129 ILE B N 1
ATOM 2222 C CA . ILE B 1 129 ? -6.305 4.625 12.867 1 98.81 129 ILE B CA 1
ATOM 2223 C C . ILE B 1 129 ? -6.609 3.207 12.391 1 98.81 129 ILE B C 1
ATOM 2225 O O . ILE B 1 129 ? -5.789 2.584 11.711 1 98.81 129 ILE B O 1
ATOM 2229 N N . SER B 1 130 ? -7.777 2.721 12.781 1 98.94 130 SER B N 1
ATOM 2230 C CA . SER B 1 130 ? -8.273 1.469 12.219 1 98.94 130 SER B CA 1
ATOM 2231 C C . SER B 1 130 ? -8.859 1.684 10.828 1 98.94 130 SER B C 1
ATOM 2233 O O . SER B 1 130 ? -9.625 2.625 10.609 1 98.94 130 SER B O 1
ATOM 2235 N N . VAL B 1 131 ? -8.5 0.779 9.914 1 98.94 131 VAL B N 1
ATOM 2236 C CA . VAL B 1 131 ? -8.953 0.946 8.531 1 98.94 131 VAL B CA 1
ATOM 2237 C C . VAL B 1 131 ? -9.562 -0.358 8.023 1 98.94 131 VAL B C 1
ATOM 2239 O O . VAL B 1 131 ? -9.203 -1.442 8.492 1 98.94 131 VAL B O 1
ATOM 2242 N N . SER B 1 132 ? -10.469 -0.21 7.09 1 98.94 132 SER B N 1
ATOM 2243 C CA . SER B 1 132 ? -11.078 -1.371 6.441 1 98.94 132 SER B CA 1
ATOM 2244 C C . SER B 1 132 ? -11.617 -1.017 5.059 1 98.94 132 SER B C 1
ATOM 2246 O O . SER B 1 132 ? -11.992 0.13 4.812 1 98.94 132 SER B O 1
ATOM 2248 N N . CYS B 1 133 ? -11.555 -2.016 4.195 1 98.94 133 CYS B N 1
ATOM 2249 C CA . CYS B 1 133 ? -12.227 -1.977 2.9 1 98.94 133 CYS B CA 1
ATOM 2250 C C . CYS B 1 133 ? -13.156 -3.172 2.734 1 98.94 133 CYS B C 1
ATOM 2252 O O . CYS B 1 133 ? -12.742 -4.316 2.936 1 98.94 133 CYS B O 1
ATOM 2254 N N . SER B 1 134 ? -14.375 -2.914 2.354 1 98.94 134 SER B N 1
ATOM 2255 C CA . SER B 1 134 ? -15.359 -3.98 2.16 1 98.94 134 SER B CA 1
ATOM 2256 C C . SER B 1 134 ? -16.156 -3.768 0.881 1 98.94 134 SER B C 1
ATOM 2258 O O . SER B 1 134 ? -16.469 -2.633 0.521 1 98.94 134 SER B O 1
ATOM 2260 N N . VAL B 1 135 ? -16.484 -4.863 0.258 1 98.94 135 VAL B N 1
ATOM 2261 C CA . VAL B 1 135 ? -17.344 -4.797 -0.918 1 98.94 135 VAL B CA 1
ATOM 2262 C C . VAL B 1 135 ? -18.75 -4.324 -0.511 1 98.94 135 VAL B C 1
ATOM 2264 O O . VAL B 1 135 ? -19.344 -4.875 0.414 1 98.94 135 VAL B O 1
ATOM 2267 N N . VAL B 1 136 ? -19.234 -3.367 -1.251 1 98.88 136 VAL B N 1
ATOM 2268 C CA . VAL B 1 136 ? -20.484 -2.719 -0.849 1 98.88 136 VAL B CA 1
ATOM 2269 C C . VAL B 1 136 ? -21.625 -3.725 -0.896 1 98.88 136 VAL B C 1
ATOM 2271 O O . VAL B 1 136 ? -22.391 -3.844 0.06 1 98.88 136 VAL B O 1
ATOM 2274 N N . GLU B 1 137 ? -21.688 -4.477 -1.956 1 98.56 137 GLU B N 1
ATOM 2275 C CA . GLU B 1 137 ? -22.828 -5.359 -2.178 1 98.56 137 GLU B CA 1
ATOM 2276 C C . GLU B 1 137 ? -22.812 -6.539 -1.213 1 98.56 137 GLU B C 1
ATOM 2278 O O . GLU B 1 137 ? -23.828 -6.863 -0.591 1 98.56 137 GLU B O 1
ATOM 2283 N N . SER B 1 138 ? -21.672 -7.145 -1.031 1 98.44 138 SER B N 1
ATOM 2284 C CA . SER B 1 138 ? -21.609 -8.398 -0.281 1 98.44 138 SER B CA 1
ATOM 2285 C C . SER B 1 138 ? -21.188 -8.148 1.166 1 98.44 138 SER B C 1
ATOM 2287 O O . SER B 1 138 ? -21.312 -9.039 2.012 1 98.44 138 SER B O 1
ATOM 2289 N N . ARG B 1 139 ? -20.594 -6.996 1.444 1 98.44 139 ARG B N 1
ATOM 2290 C CA . ARG B 1 139 ? -20.094 -6.613 2.76 1 98.44 139 ARG B CA 1
ATOM 2291 C C . ARG B 1 139 ? -18.859 -7.43 3.137 1 98.44 139 ARG B C 1
ATOM 2293 O O . ARG B 1 139 ? -18.438 -7.422 4.293 1 98.44 139 ARG B O 1
ATOM 2300 N N . LYS B 1 140 ? -18.359 -8.078 2.16 1 98.75 140 LYS B N 1
ATOM 2301 C CA . LYS B 1 140 ? -17.141 -8.844 2.393 1 98.75 140 LYS B CA 1
ATOM 2302 C C . LYS B 1 140 ? -15.938 -7.914 2.6 1 98.75 140 LYS B C 1
ATOM 2304 O O . LYS B 1 140 ? -15.703 -7.004 1.802 1 98.75 140 LYS B O 1
ATOM 2309 N N . THR B 1 141 ? -15.148 -8.164 3.734 1 98.94 141 THR B N 1
ATOM 2310 C CA . THR B 1 141 ? -13.93 -7.395 3.977 1 98.94 141 THR B CA 1
ATOM 2311 C C . THR B 1 141 ? -12.805 -7.871 3.064 1 98.94 141 THR B C 1
ATOM 2313 O O . THR B 1 141 ? -12.461 -9.055 3.059 1 98.94 141 THR B O 1
ATOM 2316 N N . VAL B 1 142 ? -12.219 -6.945 2.344 1 98.94 142 VAL B N 1
ATOM 2317 C CA . VAL B 1 142 ? -11.164 -7.328 1.408 1 98.94 142 VAL B CA 1
ATOM 2318 C C . VAL B 1 142 ? -9.82 -6.801 1.903 1 98.94 142 VAL B C 1
ATOM 2320 O O . VAL B 1 142 ? -8.766 -7.238 1.436 1 98.94 142 VAL B O 1
ATOM 2323 N N . MET B 1 143 ? -9.836 -5.914 2.838 1 98.94 143 MET B N 1
ATOM 2324 C CA . MET B 1 143 ? -8.641 -5.371 3.479 1 98.94 143 MET B CA 1
ATOM 2325 C C . MET B 1 143 ? -8.969 -4.812 4.855 1 98.94 143 MET B C 1
ATOM 2327 O O . MET B 1 143 ? -10.016 -4.191 5.047 1 98.94 143 MET B O 1
ATOM 2331 N N . GLU B 1 144 ? -8.055 -4.945 5.766 1 98.94 144 GLU B N 1
ATOM 2332 C CA . GLU B 1 144 ? -8.25 -4.359 7.09 1 98.94 144 GLU B CA 1
ATOM 2333 C C . GLU B 1 144 ? -6.934 -4.266 7.852 1 98.94 144 GLU B C 1
ATOM 2335 O O . GLU B 1 144 ? -5.969 -4.961 7.52 1 98.94 144 GLU B O 1
ATOM 2340 N N . GLY B 1 145 ? -6.922 -3.367 8.859 1 98.88 145 GLY B N 1
ATOM 2341 C CA . GLY B 1 145 ? -5.727 -3.254 9.68 1 98.88 145 GLY B CA 1
ATOM 2342 C C . GLY B 1 145 ? -5.629 -1.933 10.414 1 98.88 145 GLY B C 1
ATOM 2343 O O . GLY B 1 145 ? -6.648 -1.293 10.695 1 98.88 145 GLY B O 1
ATOM 2344 N N . LEU B 1 146 ? -4.375 -1.628 10.828 1 98.88 146 LEU B N 1
ATOM 2345 C CA . LEU B 1 146 ? -4.059 -0.423 11.586 1 98.88 146 LEU B CA 1
ATOM 2346 C C . LEU B 1 146 ? -2.965 0.383 10.891 1 98.88 146 LEU B C 1
ATOM 2348 O O . LEU B 1 146 ? -1.979 -0.182 10.414 1 98.88 146 LEU B O 1
ATOM 2352 N N . VAL B 1 147 ? -3.219 1.685 10.93 1 98.81 147 VAL B N 1
ATOM 2353 C CA . VAL B 1 147 ? -2.221 2.584 10.359 1 98.81 147 VAL B CA 1
ATOM 2354 C C . VAL B 1 147 ? -1.836 3.646 11.383 1 98.81 147 VAL B C 1
ATOM 2356 O O . VAL B 1 147 ? -2.664 4.062 12.195 1 98.81 147 VAL B O 1
ATOM 2359 N N . LYS B 1 148 ? -0.625 3.988 11.312 1 98.75 148 LYS B N 1
ATOM 2360 C CA . LYS B 1 148 ? -0.096 5.102 12.094 1 98.75 148 LYS B CA 1
ATOM 2361 C C . LYS B 1 148 ? 0.222 6.297 11.203 1 98.75 148 LYS B C 1
ATOM 2363 O O . LYS B 1 148 ? 0.905 6.156 10.188 1 98.75 148 LYS B O 1
ATOM 2368 N N . VAL B 1 149 ? -0.297 7.484 11.594 1 98.44 149 VAL B N 1
ATOM 2369 C CA . VAL B 1 149 ? -0.065 8.664 10.773 1 98.44 149 VAL B CA 1
ATOM 2370 C C . VAL B 1 149 ? 0.338 9.844 11.664 1 98.44 149 VAL B C 1
ATOM 2372 O O . VAL B 1 149 ? 0.033 9.859 12.859 1 98.44 149 VAL B O 1
ATOM 2375 N N . MET B 1 150 ? 1.022 10.758 11.094 1 96.88 150 MET B N 1
ATOM 2376 C CA . MET B 1 150 ? 1.21 12.07 11.703 1 96.88 150 MET B CA 1
ATOM 2377 C C . MET B 1 150 ? 0.108 13.031 11.273 1 96.88 150 MET B C 1
ATOM 2379 O O . MET B 1 150 ? -0.132 13.211 10.078 1 96.88 150 MET B O 1
ATOM 2383 N N . VAL B 1 151 ? -0.504 13.633 12.227 1 95.44 151 VAL B N 1
ATOM 2384 C CA . VAL B 1 151 ? -1.593 14.57 11.984 1 95.44 151 VAL B CA 1
ATOM 2385 C C . VAL B 1 151 ? -1.024 15.969 11.727 1 95.44 151 VAL B C 1
ATOM 2387 O O . VAL B 1 151 ? -0.158 16.438 12.469 1 95.44 151 VAL B O 1
ATOM 2390 N N . PRO B 1 152 ? -1.526 16.578 10.617 1 89.44 152 PRO B N 1
ATOM 2391 C CA . PRO B 1 152 ? -1.036 17.938 10.367 1 89.44 152 PRO B CA 1
ATOM 2392 C C . PRO B 1 152 ? -1.388 18.906 11.492 1 89.44 152 PRO B C 1
ATOM 2394 O O . PRO B 1 152 ? -2.459 18.797 12.094 1 89.44 152 PRO B O 1
ATOM 2397 N N . GLU B 1 153 ? -0.299 19.688 11.828 1 76.38 153 GLU B N 1
ATOM 2398 C CA . GLU B 1 153 ? -0.545 20.719 12.828 1 76.38 153 GLU B CA 1
ATOM 2399 C C . GLU B 1 153 ? -1.298 21.906 12.234 1 76.38 153 GLU B C 1
ATOM 2401 O O . GLU B 1 153 ? -1.102 22.25 11.062 1 76.38 153 GLU B O 1
ATOM 2406 N N . ARG B 1 154 ? -2.471 22.156 12.695 1 61.72 154 ARG B N 1
ATOM 2407 C CA . ARG B 1 154 ? -3.109 23.391 12.258 1 61.72 154 ARG B CA 1
ATOM 2408 C C . ARG B 1 154 ? -2.508 24.609 12.961 1 61.72 154 ARG B C 1
ATOM 2410 O O . ARG B 1 154 ? -2.221 24.547 14.164 1 61.72 154 ARG B O 1
ATOM 2417 N N . LEU B 1 155 ? -1.745 25.406 12.172 1 47.84 155 LEU B N 1
ATOM 2418 C CA . LEU B 1 155 ? -1.358 26.703 12.75 1 47.84 155 LEU B CA 1
ATOM 2419 C C . LEU B 1 155 ? -2.586 27.484 13.188 1 47.84 155 LEU B C 1
ATOM 2421 O O . LEU B 1 155 ? -3.545 27.625 12.422 1 47.84 155 LEU B O 1
ATOM 2425 N N . ILE B 1 156 ? -2.979 27.344 14.359 1 42.34 156 ILE B N 1
ATOM 2426 C CA . ILE B 1 156 ? -3.951 28.328 14.828 1 42.34 156 ILE B CA 1
ATOM 2427 C C . ILE B 1 156 ? -3.51 29.734 14.406 1 42.34 156 ILE B C 1
ATOM 2429 O O . ILE B 1 156 ? -2.385 30.141 14.703 1 42.34 156 ILE B O 1
ATOM 2433 N N . SER B 1 157 ? -4.059 30.156 13.312 1 35.09 157 SER B N 1
ATOM 2434 C CA . SER B 1 157 ? -4 31.625 13.273 1 35.09 157 SER B CA 1
ATOM 2435 C C . SER B 1 157 ? -4.652 32.25 14.508 1 35.09 157 SER B C 1
ATOM 2437 O O . SER B 1 157 ? -5.574 31.656 15.078 1 35.09 157 SER B O 1
#

Nearest PDB structures (foldseek):
  3ir3-assembly1_B  TM=9.472E-01  e=1.986E-17  Homo sapiens
  3ir3-assembly1_A  TM=9.110E-01  e=2.103E-17  Homo sapiens
  1iq6-assembly1_A  TM=9.690E-01  e=7.203E-15  Aeromonas caviae
  5cpg-assembly1_B  TM=9.257E-01  e=1.123E-13  Pseudomonas aeruginosa
  4w78-assembly1_F  TM=9.188E-01  e=1.477E-08  Mycobacterium tuberculosis SUMu008

Sequence (314 aa):
FVAHLTKQRAICFFPLKQHFQNLHVQVGDRAELTKTFTQRDVFTFSELTGDDNPLHLSEEFAKQTKFGKTIVHGVLISGLISAVLGTKMPGPGCVFLSQEISFPAPLYVGEEVLAAAEVKKLKRSIAFISVSCSVVESRKTVMEGLVKVMVPERLISFVAHLTKQRAICFFPLKQHFQNLHVQVGDRAELTKTFTQRDVFTFSELTGDDNPLHLSEEFAKQTKFGKTIVHGVLISGLISAVLGTKMPGPGCVFLSQEISFPAPLYVGEEVLAAAEVKKLKRSIAFISVSCSVVESRKTVMEGLVKVMVPERLIS

Foldseek 3Di:
DPPPPPPPPPPPPPVVPVPLDDQPDDAFDKDKDKDAAALVNQVVVCVVPVPPPCLANPLVVVCPDPNNGRFHDPVVVVVRVVVCVDPPVVHPPKFWDDWDKDFPDTHGHGFMKMKMKGFHDDDSQKTKIWIWIAGPPPRHTGMTTITIIGRDRPPPD/DPPPPPPPPPPPCPVCPVPFFPQPDDAFDKDKDKDAAALVNQVVVCVVPVPPPCLANPLVVVCPDPNNGRFHDPVVVVVRVVVCVDPPVVHPPKFWDDWDKDFPDTHGHGFMKMKMKGFHDDDPQKTKIWIWIAGPPPRHTGMTTITIIGRDGDPPD

Organism: Ornithorhynchus anatinus (NCBI:txid9258)

Radius of gyration: 26.34 Å; Cα contacts (8 Å, |Δi|>4): 693; chains: 2; bounding box: 45×143×65 Å

Secondary structure (DSSP, 8-state):
-----------------------S--TT-EEEEEEE--HHHHHHHHHHH----HHHH-HHHHHTSTT-S-B--HHHHHHHHHHHHHHTSS-TT-EEEEEEEE--SPPBTT-EEEEEEEEEEEETTEEEEEEEEEETTT--EEEEEEEEEEPPP----/-----------------------S--TT-EEEEEEE--HHHHHHHHHHH----HHHH-HHHHHTSTTSS-B--HHHHHHHHHHHHHHTSS-TT-EEEEEEEE--SPPBTT-EEEEEEEEEEEETTEEEEEEEEEETTT--EEEEEEEEEEPPP----